Protein AF-A0A2A6NPX4-F1 (afdb_monomer_lite)

pLDDT: mean 81.14, std 16.54, range [40.72, 98.0]

Structure (mmCIF, N/CA/C/O backbone):
data_AF-A0A2A6NPX4-F1
#
_entry.id   AF-A0A2A6NPX4-F1
#
loop_
_atom_site.group_PDB
_atom_site.id
_atom_site.type_symbol
_atom_site.label_atom_id
_atom_site.label_alt_id
_atom_site.label_comp_id
_atom_site.label_asym_id
_atom_site.label_entity_id
_atom_site.label_seq_id
_atom_site.pdbx_PDB_ins_code
_atom_site.Cartn_x
_atom_site.Cartn_y
_atom_site.Cartn_z
_atom_site.occupancy
_atom_site.B_iso_or_equiv
_atom_site.auth_seq_id
_atom_site.auth_comp_id
_atom_site.auth_asym_id
_atom_site.auth_atom_id
_atom_site.pdbx_PDB_model_num
ATOM 1 N N . MET A 1 1 ? 8.723 18.149 -85.167 1.00 46.94 1 MET A N 1
ATOM 2 C CA . MET A 1 1 ? 10.046 17.860 -84.575 1.00 46.94 1 MET A CA 1
ATOM 3 C C . MET A 1 1 ? 10.454 19.136 -83.865 1.00 46.94 1 MET A C 1
ATOM 5 O O . MET A 1 1 ? 10.516 20.149 -84.533 1.00 46.94 1 MET A O 1
ATOM 9 N N . ASP A 1 2 ? 10.592 19.238 -82.555 1.00 42.19 2 ASP A N 1
ATOM 10 C CA . ASP A 1 2 ? 10.882 18.245 -81.531 1.00 42.19 2 ASP A CA 1
ATOM 11 C C . ASP A 1 2 ? 10.436 18.861 -80.185 1.00 42.19 2 ASP A C 1
ATOM 13 O O . ASP A 1 2 ? 10.858 19.959 -79.828 1.00 42.19 2 ASP A O 1
ATOM 17 N N . LEU A 1 3 ? 9.490 18.216 -79.502 1.00 47.19 3 LEU A N 1
ATOM 18 C CA . LEU A 1 3 ? 8.953 18.616 -78.194 1.00 47.19 3 LEU A CA 1
ATOM 19 C C . LEU A 1 3 ? 9.020 17.392 -77.279 1.00 47.19 3 LEU A C 1
ATOM 21 O O . LEU A 1 3 ? 8.003 16.911 -76.790 1.00 47.19 3 LEU A O 1
ATOM 25 N N . SER A 1 4 ? 10.205 16.813 -77.109 1.00 57.69 4 SER A N 1
ATOM 26 C CA . SER A 1 4 ? 10.356 15.651 -76.236 1.00 57.69 4 SER A CA 1
ATOM 27 C C . SER A 1 4 ? 11.772 15.539 -75.690 1.00 57.69 4 SER A C 1
ATOM 29 O O . SER A 1 4 ? 12.504 14.645 -76.091 1.00 57.69 4 SER A O 1
ATOM 31 N N . THR A 1 5 ? 12.176 16.439 -74.786 1.00 54.12 5 THR A N 1
ATOM 32 C CA . THR A 1 5 ? 13.297 16.203 -73.837 1.00 54.12 5 THR A CA 1
ATOM 33 C C . THR A 1 5 ? 13.458 17.341 -72.818 1.00 54.12 5 THR A C 1
ATOM 35 O O . THR A 1 5 ? 14.553 17.801 -72.519 1.00 54.12 5 THR A O 1
ATOM 38 N N . ARG A 1 6 ? 12.364 17.799 -72.199 1.00 48.56 6 ARG A N 1
ATOM 39 C CA . ARG A 1 6 ? 12.464 18.407 -70.858 1.00 48.56 6 ARG A CA 1
ATOM 40 C C . ARG A 1 6 ? 12.150 17.326 -69.834 1.00 48.56 6 ARG A C 1
ATOM 42 O O . ARG A 1 6 ? 11.099 17.326 -69.203 1.00 48.56 6 ARG A O 1
ATOM 49 N N . GLY A 1 7 ? 13.051 16.345 -69.792 1.00 47.91 7 GLY A N 1
ATOM 50 C CA . GLY A 1 7 ? 13.094 15.327 -68.758 1.00 47.91 7 GLY A CA 1
ATOM 51 C C . GLY A 1 7 ? 13.301 16.002 -67.409 1.00 47.91 7 GLY A C 1
ATOM 52 O O . GLY A 1 7 ? 14.136 16.890 -67.253 1.00 47.91 7 GLY A O 1
ATOM 53 N N . ILE A 1 8 ? 12.458 15.613 -66.469 1.00 54.66 8 ILE A N 1
ATOM 54 C CA . ILE A 1 8 ? 12.425 16.056 -65.086 1.00 54.66 8 ILE A CA 1
ATOM 55 C C . ILE A 1 8 ? 13.623 15.406 -64.377 1.00 54.66 8 ILE A C 1
ATOM 57 O O . ILE A 1 8 ? 13.459 14.418 -63.675 1.00 54.66 8 ILE A O 1
ATOM 61 N N . ASP A 1 9 ? 14.833 15.927 -64.577 1.00 52.38 9 ASP A N 1
ATOM 62 C CA . ASP A 1 9 ? 15.995 15.594 -63.741 1.00 52.38 9 ASP A CA 1
ATOM 63 C C . ASP A 1 9 ? 16.095 16.617 -62.609 1.00 52.38 9 ASP A C 1
ATOM 65 O O . ASP A 1 9 ? 16.982 17.468 -62.543 1.00 52.38 9 ASP A O 1
ATOM 69 N N . LEU A 1 10 ? 15.133 16.544 -61.688 1.00 52.84 10 LEU A N 1
ATOM 70 C CA . LEU A 1 10 ? 15.288 17.145 -60.371 1.00 52.84 10 LEU A CA 1
ATOM 71 C C . LEU A 1 10 ? 16.195 16.204 -59.559 1.00 52.84 10 LEU A C 1
ATOM 73 O O . LEU A 1 10 ? 15.719 15.401 -58.759 1.00 52.84 10 LEU A O 1
ATOM 77 N N . MET A 1 11 ? 17.509 16.257 -59.801 1.00 53.34 11 MET A N 1
ATOM 78 C CA . MET A 1 11 ? 18.494 15.631 -58.916 1.00 53.34 11 MET A CA 1
ATOM 79 C C . MET A 1 11 ? 18.383 16.309 -57.546 1.00 53.34 11 MET A C 1
ATOM 81 O O . MET A 1 11 ? 18.960 17.369 -57.311 1.00 53.34 11 MET A O 1
ATOM 85 N N . ILE A 1 12 ? 17.606 15.718 -56.637 1.00 65.00 12 ILE A N 1
ATOM 86 C CA . ILE A 1 12 ? 17.575 16.128 -55.235 1.00 65.00 12 ILE A CA 1
ATOM 87 C C . ILE A 1 12 ? 18.925 15.727 -54.631 1.00 65.00 12 ILE A C 1
ATOM 89 O O . ILE A 1 12 ? 19.106 14.615 -54.140 1.00 65.00 12 ILE A O 1
ATOM 93 N N . HIS A 1 13 ? 19.895 16.634 -54.698 1.00 67.12 13 HIS A N 1
ATOM 94 C CA . HIS A 1 13 ? 21.163 16.514 -53.993 1.00 67.12 13 HIS A CA 1
ATOM 95 C C . HIS A 1 13 ? 20.905 16.874 -52.524 1.00 67.12 13 HIS A C 1
ATOM 97 O O . HIS A 1 13 ? 21.009 18.035 -52.130 1.00 67.12 13 HIS A O 1
ATOM 103 N N . ILE A 1 14 ? 20.451 15.900 -51.726 1.00 72.75 14 ILE A N 1
ATOM 104 C CA . ILE A 1 14 ? 20.307 16.101 -50.281 1.00 72.75 14 ILE A CA 1
ATOM 105 C C . ILE A 1 14 ? 21.722 16.236 -49.708 1.00 72.75 14 ILE A C 1
ATOM 107 O O . ILE A 1 14 ? 22.510 15.308 -49.874 1.00 72.75 14 ILE A O 1
ATOM 111 N N . PRO A 1 15 ? 22.064 17.353 -49.042 1.00 83.31 15 PRO A N 1
ATOM 112 C CA . PRO A 1 15 ? 23.363 17.489 -48.399 1.00 83.31 15 PRO A CA 1
ATOM 113 C C . PRO A 1 15 ? 23.553 16.366 -47.377 1.00 83.31 15 PRO A C 1
ATOM 115 O O . PRO A 1 15 ? 22.646 16.114 -46.582 1.00 83.31 15 PRO A O 1
ATOM 118 N N . ASP A 1 16 ? 24.732 15.749 -47.317 1.00 79.25 16 ASP A N 1
ATOM 119 C CA . ASP A 1 16 ? 25.040 14.708 -46.318 1.00 79.25 16 ASP A CA 1
ATOM 120 C C . ASP A 1 16 ? 24.761 15.191 -44.880 1.00 79.25 16 ASP A C 1
ATOM 122 O O . ASP A 1 16 ? 24.281 14.443 -44.024 1.00 79.25 16 ASP A O 1
ATOM 126 N N . ALA A 1 17 ? 24.957 16.491 -44.637 1.00 81.50 17 ALA A N 1
ATOM 127 C CA . ALA A 1 17 ? 24.607 17.159 -43.387 1.00 81.50 17 ALA A CA 1
ATOM 128 C C . ALA A 1 17 ? 23.099 17.108 -43.060 1.00 81.50 17 ALA A C 1
ATOM 130 O O . ALA A 1 17 ? 22.728 16.979 -41.894 1.00 81.50 17 ALA A O 1
ATOM 131 N N . ALA A 1 18 ? 22.219 17.177 -44.064 1.00 84.25 18 ALA A N 1
ATOM 132 C CA . ALA A 1 18 ? 20.772 17.091 -43.877 1.00 84.25 18 ALA A CA 1
ATOM 133 C C . ALA A 1 18 ? 20.329 15.661 -43.531 1.00 84.25 18 ALA A C 1
ATOM 135 O O . ALA A 1 18 ? 19.479 15.483 -42.660 1.00 84.25 18 ALA A O 1
ATOM 136 N N . ILE A 1 19 ? 20.953 14.640 -44.132 1.00 84.25 19 ILE A N 1
ATOM 137 C CA . ILE A 1 19 ? 20.720 13.232 -43.766 1.00 84.25 19 ILE A CA 1
ATOM 138 C C . ILE A 1 19 ? 21.134 12.998 -42.305 1.00 84.25 19 ILE A C 1
ATOM 140 O O . ILE A 1 19 ? 20.374 12.413 -41.529 1.00 84.25 19 ILE A O 1
ATOM 144 N N . GLY A 1 20 ? 22.297 13.525 -41.903 1.00 84.94 20 GLY A N 1
ATOM 145 C CA . GLY A 1 20 ? 22.769 13.470 -40.518 1.00 84.94 20 GLY A CA 1
ATOM 146 C C . GLY A 1 20 ? 21.837 14.179 -39.528 1.00 84.94 20 GLY A C 1
ATOM 147 O O . GLY A 1 20 ? 21.524 13.626 -38.474 1.00 84.94 20 GLY A O 1
ATOM 148 N N . ALA A 1 21 ? 21.335 15.367 -39.875 1.00 90.31 21 ALA A N 1
ATOM 149 C CA . ALA A 1 21 ? 20.410 16.125 -39.032 1.00 90.31 21 ALA A CA 1
ATOM 150 C C . ALA A 1 21 ? 19.062 15.408 -38.838 1.00 90.31 21 ALA A C 1
ATOM 152 O O . ALA A 1 21 ? 18.554 15.346 -37.718 1.00 90.31 21 ALA A O 1
ATOM 153 N N . VAL A 1 22 ? 18.502 14.820 -39.901 1.00 88.19 22 VAL A N 1
ATOM 154 C CA . VAL A 1 22 ? 17.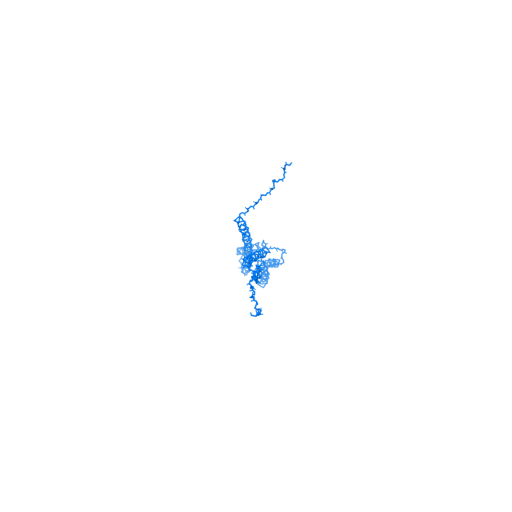255 14.039 -39.823 1.00 88.19 22 VAL A CA 1
ATOM 155 C C . VAL A 1 22 ? 17.448 12.790 -38.962 1.00 88.19 22 VAL A C 1
ATOM 157 O O . VAL A 1 22 ? 16.615 12.504 -38.101 1.00 88.19 22 VAL A O 1
ATOM 160 N N . ALA A 1 23 ? 18.565 12.076 -39.133 1.00 82.62 23 ALA A N 1
ATOM 161 C CA . ALA A 1 23 ? 18.892 10.918 -38.304 1.00 82.62 23 ALA A CA 1
ATOM 162 C C . ALA A 1 23 ? 19.038 11.302 -36.820 1.00 82.62 23 ALA A C 1
ATOM 164 O O . ALA A 1 23 ? 18.462 10.644 -35.951 1.00 82.62 23 ALA A O 1
ATOM 165 N N . ALA A 1 24 ? 19.738 12.401 -36.523 1.00 87.12 24 ALA A N 1
ATOM 166 C CA . ALA A 1 24 ? 19.890 12.907 -35.162 1.00 87.12 24 ALA A CA 1
ATOM 167 C C . ALA A 1 24 ? 18.542 13.304 -34.535 1.00 87.12 24 ALA A C 1
ATOM 169 O O . ALA A 1 24 ? 18.270 12.942 -33.390 1.00 87.12 24 ALA A O 1
ATOM 170 N N . ALA A 1 25 ? 17.671 13.988 -35.285 1.00 90.88 25 ALA A N 1
ATOM 171 C CA . ALA A 1 25 ? 16.339 14.371 -34.821 1.00 90.88 25 ALA A CA 1
ATOM 172 C C . ALA A 1 25 ? 15.448 13.152 -34.521 1.00 90.88 25 ALA A C 1
ATOM 174 O O . ALA A 1 25 ? 14.746 13.138 -33.509 1.00 90.88 25 ALA A O 1
ATOM 175 N N . LEU A 1 26 ? 15.512 12.102 -35.348 1.00 86.88 26 LEU A N 1
ATOM 176 C CA . LEU A 1 26 ? 14.791 10.846 -35.110 1.00 86.88 26 LEU A CA 1
ATOM 177 C C . LEU A 1 26 ? 15.272 10.144 -33.836 1.00 86.88 26 LEU A C 1
ATOM 179 O O . LEU A 1 26 ? 14.450 9.725 -33.019 1.00 86.88 26 LEU A O 1
ATOM 183 N N . ILE A 1 27 ? 16.590 10.057 -33.631 1.00 85.81 27 ILE A N 1
ATOM 184 C CA . ILE A 1 27 ? 17.170 9.479 -32.411 1.00 85.81 27 ILE A CA 1
ATOM 185 C C . ILE A 1 27 ? 16.733 10.288 -31.188 1.00 85.81 27 ILE A C 1
ATOM 187 O O . ILE A 1 27 ? 16.251 9.712 -30.213 1.00 85.81 27 ILE A O 1
ATOM 191 N N . ALA A 1 28 ? 16.842 11.618 -31.250 1.00 87.19 28 ALA A N 1
ATOM 192 C CA . ALA A 1 28 ? 16.410 12.502 -30.173 1.00 87.19 28 ALA A CA 1
ATOM 193 C C . ALA A 1 28 ? 14.916 12.317 -29.848 1.00 87.19 28 ALA A C 1
ATOM 195 O O . ALA A 1 28 ? 14.550 12.232 -28.675 1.00 87.19 28 ALA A O 1
ATOM 196 N N . GLY A 1 29 ? 14.064 12.174 -30.869 1.00 88.94 29 GLY A N 1
ATOM 197 C CA . GLY A 1 29 ? 12.638 11.886 -30.707 1.00 88.94 29 GLY A CA 1
ATOM 198 C C . GLY A 1 29 ? 12.369 10.553 -30.003 1.00 88.94 29 GLY A C 1
ATOM 199 O O . GLY A 1 29 ? 11.572 10.505 -29.065 1.00 88.94 29 GLY A O 1
ATOM 200 N N . ILE A 1 30 ? 13.072 9.480 -30.387 1.00 84.50 30 ILE A N 1
ATOM 201 C CA . ILE A 1 30 ? 12.949 8.159 -29.743 1.00 84.50 30 ILE A CA 1
ATOM 202 C C . ILE A 1 30 ? 13.400 8.223 -28.281 1.00 84.50 30 ILE A C 1
ATOM 204 O O . ILE A 1 30 ? 12.701 7.725 -27.397 1.00 84.50 30 ILE A O 1
ATOM 208 N N . VAL A 1 31 ? 14.544 8.855 -28.010 1.00 84.94 31 VAL A N 1
ATOM 209 C CA . VAL A 1 31 ? 15.069 9.011 -26.645 1.00 84.94 31 VAL A CA 1
ATOM 210 C C . VAL A 1 31 ? 14.099 9.819 -25.780 1.00 84.94 31 VAL A C 1
ATOM 212 O O . VAL A 1 31 ? 13.814 9.422 -24.650 1.00 84.94 31 VAL A O 1
ATOM 215 N N . SER A 1 32 ? 13.533 10.903 -26.317 1.00 90.38 32 SER A N 1
ATOM 216 C CA . SER A 1 32 ? 12.520 11.711 -25.630 1.00 90.38 32 SER A CA 1
ATOM 217 C C . SER A 1 32 ? 11.269 10.893 -25.292 1.00 90.38 32 SER A C 1
ATOM 219 O O . SER A 1 32 ? 10.824 10.887 -24.142 1.00 90.38 32 SER A O 1
ATOM 221 N N . LEU A 1 33 ? 10.748 10.123 -26.253 1.00 85.88 33 LEU A N 1
ATOM 222 C CA . LEU A 1 33 ? 9.586 9.257 -26.045 1.00 85.88 33 LEU A CA 1
ATOM 223 C C . LEU A 1 33 ? 9.846 8.191 -24.970 1.00 85.88 33 LEU A C 1
ATOM 225 O O . LEU A 1 33 ? 8.999 7.971 -24.103 1.00 85.88 33 LEU A O 1
ATOM 229 N N . LEU A 1 34 ? 11.021 7.554 -24.984 1.00 84.75 34 LEU A N 1
ATOM 230 C CA . LEU A 1 34 ? 11.416 6.596 -23.947 1.00 84.75 34 LEU A CA 1
ATOM 231 C C . LEU A 1 34 ? 11.485 7.261 -22.568 1.00 84.75 34 LEU A C 1
ATOM 233 O O . LEU A 1 34 ? 10.995 6.688 -21.595 1.00 84.75 34 LEU A O 1
ATOM 237 N N . GLY A 1 35 ? 12.027 8.479 -22.488 1.00 86.44 35 GLY A N 1
ATOM 238 C CA . GLY A 1 35 ? 12.059 9.267 -21.257 1.00 86.44 35 GLY A CA 1
ATOM 239 C C . GLY A 1 35 ? 10.661 9.538 -20.696 1.00 86.44 35 GLY A C 1
ATOM 240 O O . GLY A 1 35 ? 10.426 9.334 -19.504 1.00 86.44 35 GLY A O 1
ATOM 241 N N . LEU A 1 36 ? 9.708 9.914 -21.554 1.00 88.44 36 LEU A N 1
ATOM 242 C CA . LEU A 1 36 ? 8.312 10.133 -21.159 1.00 88.44 36 LEU A CA 1
ATOM 243 C C . LEU A 1 36 ? 7.642 8.849 -20.659 1.00 88.44 36 LEU A C 1
ATOM 245 O O . LEU A 1 36 ? 6.961 8.872 -19.632 1.00 88.44 36 LEU A O 1
ATOM 249 N N . ILE A 1 37 ? 7.859 7.722 -21.344 1.00 86.94 37 ILE A N 1
ATOM 250 C CA . ILE A 1 37 ? 7.315 6.426 -20.922 1.00 86.94 37 ILE A CA 1
ATOM 251 C C . ILE A 1 37 ? 7.873 6.045 -19.550 1.00 86.94 37 ILE A C 1
ATOM 253 O O . ILE A 1 37 ? 7.104 5.738 -18.644 1.00 86.94 37 ILE A O 1
ATOM 257 N N . ILE A 1 38 ? 9.194 6.109 -19.368 1.00 83.94 38 ILE A N 1
ATOM 258 C CA . ILE A 1 38 ? 9.835 5.783 -18.088 1.00 83.94 38 ILE A CA 1
ATOM 259 C C . ILE A 1 38 ? 9.307 6.695 -16.976 1.00 83.94 38 ILE A C 1
ATOM 261 O O . ILE A 1 38 ? 8.958 6.206 -15.904 1.00 83.94 38 ILE A O 1
ATOM 265 N N . SER A 1 39 ? 9.192 8.000 -17.238 1.00 87.50 39 SER A N 1
ATOM 266 C CA . SER A 1 39 ? 8.679 8.971 -16.269 1.00 87.50 39 SER A CA 1
ATOM 267 C C . SER A 1 39 ? 7.244 8.652 -15.834 1.00 87.50 39 SER A C 1
ATOM 269 O O . SER A 1 39 ? 6.962 8.594 -14.634 1.00 87.50 39 SER A O 1
ATOM 271 N N . LYS A 1 40 ? 6.349 8.352 -16.786 1.00 88.69 40 LYS A N 1
ATOM 272 C CA . LYS A 1 40 ? 4.975 7.917 -16.488 1.00 88.69 40 LYS A CA 1
ATOM 273 C C . LYS A 1 40 ? 4.968 6.661 -15.615 1.00 88.69 40 LYS A C 1
ATOM 275 O O . LYS A 1 40 ? 4.220 6.599 -14.638 1.00 88.69 40 LYS A O 1
ATOM 280 N N . GLU A 1 41 ? 5.749 5.648 -15.978 1.00 86.19 41 GLU A N 1
ATOM 281 C CA . GLU A 1 41 ? 5.776 4.355 -15.283 1.00 86.19 41 GLU A CA 1
ATOM 282 C C . GLU A 1 41 ? 6.319 4.487 -13.859 1.00 86.19 41 GLU A C 1
ATOM 284 O O . GLU A 1 41 ? 5.710 3.969 -12.921 1.00 86.19 41 GLU A O 1
ATOM 289 N N . GLN A 1 42 ? 7.400 5.253 -13.681 1.00 86.94 42 GLN A N 1
ATOM 290 C CA . GLN A 1 42 ? 7.937 5.578 -12.362 1.00 86.94 42 GLN A CA 1
ATOM 291 C C . GLN A 1 42 ? 6.865 6.251 -11.507 1.00 86.94 42 GLN A C 1
ATOM 293 O O . GLN A 1 42 ? 6.566 5.786 -10.409 1.00 86.94 42 GLN A O 1
ATOM 298 N N . LYS A 1 43 ? 6.203 7.280 -12.048 1.00 90.69 43 LYS A N 1
ATOM 299 C CA . LYS A 1 43 ? 5.176 8.011 -11.308 1.00 90.69 43 LYS A CA 1
ATOM 300 C C . LYS A 1 43 ? 3.972 7.139 -10.957 1.00 90.69 43 LYS A C 1
ATOM 302 O O . LYS A 1 43 ? 3.420 7.247 -9.866 1.00 90.69 43 LYS A O 1
ATOM 307 N N . THR A 1 44 ? 3.582 6.246 -11.862 1.00 90.31 44 THR A N 1
ATOM 308 C CA . THR A 1 44 ? 2.497 5.290 -11.624 1.00 90.31 44 THR A CA 1
ATOM 309 C C . THR A 1 44 ? 2.864 4.306 -10.513 1.00 90.31 44 THR A C 1
ATOM 311 O O . THR A 1 44 ? 2.032 4.013 -9.655 1.00 90.31 44 THR A O 1
ATOM 314 N N . SER A 1 45 ? 4.109 3.820 -10.488 1.00 89.56 45 SER A N 1
ATOM 315 C CA . SER A 1 45 ? 4.620 2.982 -9.398 1.00 89.56 45 SER A CA 1
ATOM 316 C C . SER A 1 45 ? 4.598 3.726 -8.062 1.00 89.56 45 SER A C 1
ATOM 318 O O . SER A 1 45 ? 4.088 3.185 -7.081 1.00 89.56 45 SER A O 1
ATOM 320 N N . ASP A 1 46 ? 5.055 4.981 -8.037 1.00 91.44 46 ASP A N 1
ATOM 321 C CA . ASP A 1 46 ? 5.050 5.824 -6.835 1.00 91.44 46 ASP A CA 1
ATOM 322 C C . ASP A 1 46 ? 3.623 6.044 -6.310 1.00 91.44 46 ASP A C 1
ATOM 324 O O . ASP A 1 46 ? 3.374 5.918 -5.113 1.00 91.44 46 ASP A O 1
ATOM 328 N N . PHE A 1 47 ? 2.650 6.303 -7.194 1.00 94.19 47 PHE A N 1
ATOM 329 C CA . PHE A 1 47 ? 1.245 6.442 -6.800 1.00 94.19 47 PHE A CA 1
ATOM 330 C C . PHE A 1 47 ? 0.661 5.152 -6.221 1.00 94.19 47 PHE A C 1
ATOM 332 O O . PHE A 1 47 ? -0.087 5.201 -5.244 1.00 94.19 47 PHE A O 1
ATOM 339 N N . ARG A 1 48 ? 1.014 3.987 -6.778 1.00 92.88 48 ARG A N 1
ATOM 340 C CA . ARG A 1 48 ? 0.572 2.698 -6.226 1.00 92.88 48 ARG A CA 1
ATOM 341 C C . ARG A 1 48 ? 1.210 2.423 -4.864 1.00 92.88 48 ARG A C 1
ATOM 343 O O . ARG A 1 48 ? 0.524 1.933 -3.975 1.00 92.88 48 ARG A O 1
ATOM 350 N N . GLN A 1 49 ? 2.489 2.750 -4.684 1.00 93.62 49 GLN A N 1
ATOM 351 C CA . GLN A 1 49 ? 3.164 2.633 -3.388 1.00 93.62 49 GLN A CA 1
ATOM 352 C C . GLN A 1 49 ? 2.521 3.555 -2.349 1.00 93.62 49 GLN A C 1
ATOM 354 O O . GLN A 1 49 ? 2.134 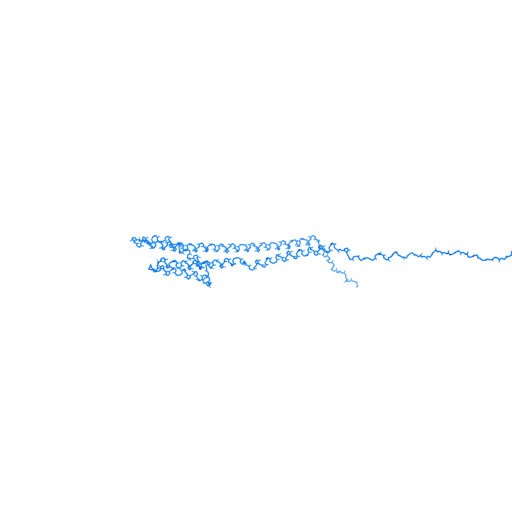3.076 -1.289 1.00 93.62 49 GLN A O 1
ATOM 359 N N . ALA A 1 50 ? 2.271 4.819 -2.699 1.00 96.25 50 ALA A N 1
ATOM 360 C CA . ALA A 1 50 ? 1.567 5.763 -1.834 1.00 96.25 50 ALA A CA 1
ATOM 361 C C . ALA A 1 50 ? 0.160 5.271 -1.450 1.00 96.25 50 ALA A C 1
ATOM 363 O O . ALA A 1 50 ? -0.258 5.419 -0.303 1.00 96.25 50 ALA A O 1
ATOM 364 N N . TRP A 1 51 ? -0.566 4.639 -2.380 1.00 96.56 51 TRP A N 1
ATOM 365 C CA . TRP A 1 51 ? -1.850 4.007 -2.073 1.00 96.56 51 TRP A CA 1
ATOM 366 C C . TRP A 1 51 ? -1.700 2.834 -1.087 1.00 96.56 51 TRP A C 1
ATOM 368 O O . TRP A 1 51 ? -2.473 2.759 -0.132 1.00 96.56 51 TRP A O 1
ATOM 378 N N . ILE A 1 52 ? -0.699 1.957 -1.269 1.00 96.31 52 ILE A N 1
ATOM 379 C CA . ILE A 1 52 ? -0.416 0.826 -0.361 1.00 96.31 52 ILE A CA 1
ATOM 380 C C . ILE A 1 52 ? -0.037 1.335 1.033 1.00 96.31 52 ILE A C 1
ATOM 382 O O . ILE A 1 52 ? -0.499 0.788 2.033 1.00 96.31 52 ILE A O 1
ATOM 386 N N . ASP A 1 53 ? 0.811 2.357 1.107 1.00 97.38 53 ASP A N 1
ATOM 387 C CA . ASP A 1 53 ? 1.293 2.913 2.369 1.00 97.38 53 ASP A CA 1
ATOM 388 C C . ASP A 1 53 ? 0.166 3.604 3.137 1.00 97.38 53 ASP A C 1
ATOM 390 O O . ASP A 1 53 ? 0.017 3.379 4.339 1.00 97.38 53 ASP A O 1
ATOM 394 N N . ALA A 1 54 ? -0.689 4.356 2.438 1.00 97.75 54 ALA A N 1
ATOM 395 C CA . ALA A 1 54 ? -1.885 4.942 3.029 1.00 97.75 54 ALA A CA 1
ATOM 396 C C . ALA A 1 54 ? -2.850 3.862 3.541 1.00 97.75 54 ALA A C 1
ATOM 398 O O . ALA A 1 54 ? -3.295 3.940 4.682 1.00 97.75 54 ALA A O 1
ATOM 399 N N . LEU A 1 55 ? -3.095 2.803 2.756 1.00 97.75 55 LEU A N 1
ATOM 400 C CA . LEU A 1 55 ? -3.908 1.675 3.209 1.00 97.75 55 LEU A CA 1
ATOM 401 C C . LEU A 1 55 ? -3.291 1.003 4.445 1.00 97.75 55 LEU A C 1
ATOM 403 O O . LEU A 1 55 ? -4.003 0.720 5.400 1.00 97.75 55 LEU A O 1
ATOM 407 N N . ARG A 1 56 ? -1.971 0.775 4.480 1.00 97.44 56 ARG A N 1
ATOM 408 C CA . ARG A 1 56 ? -1.293 0.200 5.657 1.00 97.44 56 ARG A CA 1
ATOM 409 C C . ARG A 1 56 ? -1.472 1.077 6.900 1.00 97.44 56 ARG A C 1
ATOM 411 O O . ARG A 1 56 ? -1.684 0.545 7.990 1.00 97.44 56 ARG A O 1
ATOM 418 N N . SER A 1 57 ? -1.393 2.396 6.732 1.00 98.00 57 SER A N 1
ATOM 419 C CA . SER A 1 57 ? -1.652 3.370 7.795 1.00 98.00 57 SER A CA 1
ATOM 420 C C . SER A 1 57 ? -3.092 3.274 8.303 1.00 98.00 57 SER A C 1
ATOM 422 O O . SER A 1 57 ? -3.297 3.137 9.507 1.00 98.00 57 SER A O 1
ATOM 424 N N . ASP A 1 58 ? -4.079 3.269 7.401 1.00 97.94 58 ASP A N 1
ATOM 425 C CA . ASP A 1 58 ? -5.499 3.157 7.754 1.00 97.94 58 ASP A CA 1
ATOM 426 C C . ASP A 1 58 ? -5.801 1.825 8.477 1.00 97.94 58 ASP A C 1
ATOM 428 O O . ASP A 1 58 ? -6.482 1.816 9.500 1.00 97.94 58 ASP A O 1
ATOM 432 N N . LEU A 1 59 ? -5.227 0.706 8.015 1.00 97.75 59 LEU A N 1
ATOM 433 C CA . LEU A 1 59 ? -5.371 -0.616 8.648 1.00 97.75 59 LEU A CA 1
ATOM 434 C C . LEU A 1 59 ? -4.795 -0.657 10.069 1.00 97.75 59 LEU A C 1
ATOM 436 O O . LEU A 1 59 ? -5.372 -1.276 10.963 1.00 97.75 59 LEU A O 1
ATOM 440 N N . THR A 1 60 ? -3.651 -0.001 10.277 1.00 97.56 60 THR A N 1
ATOM 441 C CA . THR A 1 60 ? -3.007 0.076 11.594 1.00 97.56 60 THR A CA 1
ATOM 442 C C . THR A 1 60 ? -3.843 0.942 12.529 1.00 97.56 60 THR A C 1
ATOM 444 O O . THR A 1 60 ? -4.119 0.529 13.650 1.00 97.56 60 THR A O 1
ATOM 447 N N . ALA A 1 61 ? -4.307 2.100 12.049 1.00 97.19 61 ALA A N 1
ATOM 448 C CA . ALA A 1 61 ? -5.184 2.986 12.804 1.00 97.19 61 ALA A CA 1
ATOM 449 C C . ALA A 1 61 ? -6.477 2.274 13.224 1.00 97.19 61 ALA A C 1
ATOM 451 O O . ALA A 1 61 ? -6.830 2.331 14.397 1.00 97.19 61 ALA A O 1
ATOM 452 N N . PHE A 1 62 ? -7.127 1.546 12.312 1.00 96.38 62 PHE A N 1
ATOM 453 C CA . PHE A 1 62 ? -8.313 0.746 12.623 1.00 96.38 62 PHE A CA 1
ATOM 454 C C . PHE A 1 62 ? -8.044 -0.224 13.781 1.00 96.38 62 PHE A C 1
ATOM 456 O O . PHE A 1 62 ? -8.731 -0.179 14.800 1.00 96.38 62 PHE A O 1
ATOM 463 N N . LEU A 1 63 ? -6.996 -1.046 13.665 1.00 95.19 63 LEU A N 1
ATOM 464 C CA . LEU A 1 63 ? -6.663 -2.052 14.674 1.00 95.19 63 LEU A CA 1
ATOM 465 C C . LEU A 1 63 ? -6.294 -1.424 16.028 1.00 95.19 63 LEU A C 1
ATOM 467 O O . LEU A 1 63 ? -6.741 -1.890 17.071 1.00 95.19 63 LEU A O 1
ATOM 471 N N . THR A 1 64 ? -5.518 -0.337 16.026 1.00 95.25 64 THR A N 1
ATOM 472 C CA . THR A 1 64 ? -5.165 0.387 17.253 1.00 95.25 64 THR A CA 1
ATOM 473 C C . THR A 1 64 ? -6.400 0.945 17.956 1.00 95.25 64 THR A C 1
ATOM 475 O O . THR A 1 64 ? -6.496 0.823 19.175 1.00 95.25 64 THR A O 1
ATOM 478 N N . GLN A 1 65 ? -7.351 1.524 17.216 1.00 94.19 65 GLN A N 1
ATOM 479 C CA . GLN A 1 65 ? -8.563 2.081 17.822 1.00 94.19 65 GLN A CA 1
ATOM 480 C C . GLN A 1 65 ? -9.502 0.998 18.345 1.00 94.19 65 GLN A C 1
ATOM 482 O O . GLN A 1 65 ? -10.053 1.152 19.431 1.00 94.19 65 GLN A O 1
ATOM 487 N N . VAL A 1 66 ? -9.637 -0.123 17.633 1.00 91.69 66 VAL A N 1
ATOM 488 C CA . VAL A 1 66 ? -10.381 -1.290 18.129 1.00 91.69 66 VAL A CA 1
ATOM 489 C C . VAL A 1 66 ? -9.808 -1.772 19.464 1.00 91.69 66 VAL A C 1
ATOM 491 O O . VAL A 1 66 ? -10.556 -1.971 20.422 1.00 91.69 66 VAL A O 1
ATOM 494 N N . ASN A 1 67 ? -8.484 -1.891 19.559 1.00 91.06 67 ASN A N 1
ATOM 495 C CA . ASN A 1 67 ? -7.828 -2.357 20.780 1.00 91.06 67 ASN A CA 1
ATOM 496 C C . ASN A 1 67 ? -7.974 -1.347 21.922 1.00 91.06 67 ASN A C 1
ATOM 498 O O . ASN A 1 67 ? -8.261 -1.737 23.052 1.00 91.06 67 ASN A O 1
ATOM 502 N N . ALA A 1 68 ? -7.856 -0.052 21.620 1.00 91.88 68 ALA A N 1
ATOM 503 C CA . ALA A 1 68 ? -8.078 1.010 22.593 1.00 91.88 68 ALA A CA 1
ATOM 504 C C . ALA A 1 68 ? -9.521 1.012 23.123 1.00 91.88 68 ALA A C 1
ATOM 506 O O . ALA A 1 68 ? -9.728 1.162 24.325 1.00 91.88 68 ALA A O 1
ATOM 507 N N . ILE A 1 69 ? -10.517 0.802 22.253 1.00 89.69 69 ILE A N 1
ATOM 508 C CA . ILE A 1 69 ? -11.927 0.694 22.654 1.00 89.69 69 ILE A CA 1
ATOM 509 C C . ILE A 1 69 ? -12.125 -0.528 23.546 1.00 89.69 69 ILE A C 1
ATOM 511 O O . ILE A 1 69 ? -12.727 -0.403 24.608 1.00 89.69 69 ILE A O 1
ATOM 515 N N . HIS A 1 70 ? -11.584 -1.686 23.171 1.00 87.62 70 HIS A N 1
ATOM 516 C CA . HIS A 1 70 ? -11.655 -2.884 24.004 1.00 87.62 70 HIS A CA 1
ATOM 517 C C . HIS A 1 70 ? -11.059 -2.659 25.398 1.00 87.62 70 HIS A C 1
ATOM 519 O O . HIS A 1 70 ? -11.694 -2.990 26.400 1.00 87.62 70 HIS A O 1
ATOM 525 N N . ASP A 1 71 ? -9.870 -2.069 25.490 1.00 88.69 71 ASP A N 1
ATOM 526 C CA . ASP A 1 71 ? -9.240 -1.823 26.785 1.00 88.69 71 ASP A CA 1
ATOM 527 C C . ASP A 1 71 ? -10.005 -0.778 27.608 1.00 88.69 71 ASP A C 1
ATOM 529 O O . ASP A 1 71 ? -10.186 -0.965 28.811 1.00 88.69 71 ASP A O 1
ATOM 533 N N . ALA A 1 72 ? -10.554 0.255 26.966 1.00 88.06 72 ALA A N 1
ATOM 534 C CA . ALA A 1 72 ? -11.422 1.229 27.620 1.00 88.06 72 ALA A CA 1
ATOM 535 C C . ALA A 1 72 ? -12.729 0.589 28.129 1.00 88.06 72 ALA A C 1
ATOM 537 O O . ALA A 1 72 ? -13.154 0.866 29.246 1.00 88.06 72 ALA A O 1
ATOM 538 N N . THR A 1 73 ? -13.331 -0.349 27.388 1.00 84.44 73 THR A N 1
ATOM 539 C CA . THR A 1 73 ? -14.567 -1.034 27.821 1.00 84.44 73 THR A CA 1
ATOM 540 C C . THR A 1 73 ? -14.400 -1.920 29.059 1.00 84.44 73 THR A C 1
ATOM 542 O O . THR A 1 73 ? -15.396 -2.241 29.703 1.00 84.44 73 THR A O 1
ATOM 545 N N . LYS A 1 74 ? -13.166 -2.281 29.438 1.00 84.81 74 LYS A N 1
ATOM 546 C CA . LYS A 1 74 ? -12.882 -3.013 30.687 1.00 84.81 74 LYS A CA 1
ATOM 547 C C . LYS A 1 74 ? -12.933 -2.124 31.928 1.00 84.81 74 LYS A C 1
ATOM 549 O O . LYS A 1 74 ? -13.008 -2.638 33.045 1.00 84.81 74 LYS A O 1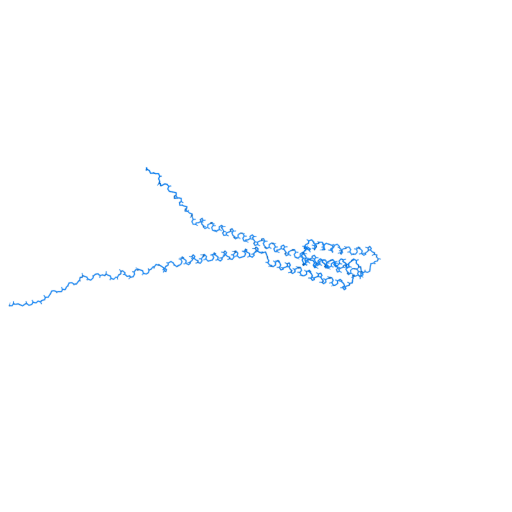
ATOM 554 N N . VAL A 1 75 ? -12.850 -0.807 31.753 1.00 86.56 75 VAL A N 1
ATOM 555 C CA . VAL A 1 75 ? -12.924 0.154 32.853 1.00 86.56 75 VAL A CA 1
ATOM 556 C C . VAL A 1 75 ? -14.381 0.298 33.287 1.00 86.56 75 VAL A C 1
ATOM 558 O O . VAL A 1 75 ? -15.297 0.343 32.467 1.00 86.56 75 VAL A O 1
ATOM 561 N N . LYS A 1 76 ? -14.610 0.354 34.602 1.00 84.94 76 LYS A N 1
ATOM 562 C CA . LYS A 1 76 ? -15.930 0.682 35.146 1.00 84.94 76 LYS A CA 1
ATOM 563 C C . LYS A 1 76 ? -16.125 2.193 35.088 1.00 84.94 76 LYS A C 1
ATOM 565 O O . LYS A 1 76 ? -15.322 2.927 35.653 1.00 84.94 76 LYS A O 1
ATOM 570 N N . TYR A 1 77 ? -17.201 2.616 34.442 1.00 88.12 77 TYR A N 1
ATOM 571 C CA . TYR A 1 77 ? -17.621 4.013 34.365 1.00 88.12 77 TYR A CA 1
ATOM 572 C C . TYR A 1 77 ? -18.695 4.291 35.419 1.00 88.12 77 TYR A C 1
ATOM 574 O O . TYR A 1 77 ? -19.475 3.389 35.742 1.00 88.12 77 TYR A O 1
ATOM 582 N N . ALA A 1 78 ? -18.724 5.507 35.969 1.00 84.81 78 ALA A N 1
ATOM 583 C CA . ALA A 1 78 ? -19.708 5.889 36.979 1.00 84.81 78 ALA A CA 1
ATOM 584 C C . ALA A 1 78 ? -21.106 6.041 36.366 1.00 84.81 78 ALA A C 1
ATOM 586 O O . ALA A 1 78 ? -22.099 5.640 36.974 1.00 84.81 78 ALA A O 1
ATOM 587 N N . ASP A 1 79 ? -21.176 6.562 35.140 1.00 91.38 79 ASP A N 1
ATOM 588 C CA . ASP A 1 79 ? -22.406 6.655 34.366 1.00 91.38 79 ASP A CA 1
ATOM 589 C C . ASP A 1 79 ? -22.180 6.380 32.863 1.00 91.38 79 ASP A C 1
ATOM 591 O O . ASP A 1 79 ? -21.062 6.184 32.373 1.00 91.38 79 ASP A O 1
ATOM 595 N N . HIS A 1 80 ? -23.280 6.319 32.108 1.00 85.31 80 HIS A N 1
ATOM 596 C CA . HIS A 1 80 ? -23.226 6.108 30.661 1.00 85.31 80 HIS A CA 1
ATOM 597 C C . HIS A 1 80 ? -22.676 7.327 29.898 1.00 85.31 80 HIS A C 1
ATOM 599 O O . HIS A 1 80 ? -22.075 7.161 28.837 1.00 85.31 80 HIS A O 1
ATOM 605 N N . ALA A 1 81 ? -22.866 8.543 30.414 1.00 90.69 81 ALA A N 1
ATOM 606 C CA . ALA A 1 81 ? -22.412 9.767 29.761 1.00 90.69 81 ALA A CA 1
ATOM 607 C C . ALA A 1 81 ? -20.877 9.865 29.772 1.00 90.69 81 ALA A C 1
ATOM 609 O O . ALA A 1 81 ? -20.281 10.120 28.727 1.00 90.69 81 ALA A O 1
ATOM 610 N N . GLU A 1 82 ? -20.244 9.546 30.900 1.00 90.88 82 GLU A N 1
ATOM 611 C CA . GLU A 1 82 ? -18.800 9.445 31.101 1.00 90.88 82 GLU A CA 1
ATOM 612 C C . GLU A 1 82 ? -18.190 8.369 30.192 1.00 90.88 82 GLU A C 1
ATOM 614 O O . GLU A 1 82 ? -17.162 8.602 29.548 1.00 90.88 82 GLU A O 1
ATOM 619 N N . LYS A 1 83 ? -18.854 7.210 30.060 1.00 88.06 83 LYS A N 1
ATOM 620 C CA . LYS A 1 83 ? -18.448 6.160 29.109 1.00 88.06 83 LYS A CA 1
ATOM 621 C C . LYS A 1 83 ? -18.433 6.691 27.676 1.00 88.06 83 LYS A C 1
ATOM 623 O O . LYS A 1 83 ? -17.451 6.511 26.956 1.00 88.06 83 LYS A O 1
ATOM 628 N N . VAL A 1 84 ? -19.507 7.356 27.251 1.00 88.44 84 VAL A N 1
ATOM 629 C CA . VAL A 1 84 ? -19.610 7.919 25.897 1.00 88.44 84 VAL A CA 1
ATOM 630 C C . VAL A 1 84 ? -18.573 9.017 25.677 1.00 88.44 84 VAL A C 1
ATOM 632 O O . VAL A 1 84 ? -17.954 9.054 24.616 1.00 88.44 84 VAL A O 1
ATOM 635 N N . GLU A 1 85 ? -18.363 9.902 26.648 1.00 91.69 85 GLU A N 1
ATOM 636 C CA . GLU A 1 85 ? -17.377 10.980 26.563 1.00 91.69 85 GLU A CA 1
ATOM 637 C C . GLU A 1 85 ? -15.947 10.438 26.450 1.00 91.69 85 GLU A C 1
ATOM 639 O O . GLU A 1 85 ? -15.192 10.883 25.585 1.00 91.69 85 GLU A O 1
ATOM 644 N N . THR A 1 86 ? -15.621 9.398 27.220 1.00 90.12 86 THR A N 1
ATOM 645 C CA . THR A 1 86 ? -14.308 8.737 27.189 1.00 90.12 86 THR A CA 1
ATOM 646 C C . THR A 1 86 ? -14.066 7.976 25.883 1.00 90.12 86 THR A C 1
ATOM 648 O O . THR A 1 86 ? -12.960 7.998 25.346 1.00 90.12 86 THR A O 1
ATOM 651 N N . LEU A 1 87 ? -15.086 7.300 25.342 1.00 90.44 87 LEU A N 1
ATOM 652 C CA . LEU A 1 87 ? -14.947 6.485 24.129 1.00 90.44 87 LEU A CA 1
ATOM 653 C C . LEU A 1 87 ? -15.051 7.294 22.829 1.00 90.44 87 LEU A C 1
ATOM 655 O O . LEU A 1 87 ? -14.514 6.883 21.800 1.00 90.44 87 LEU A O 1
ATOM 659 N N . ARG A 1 88 ? -15.724 8.450 22.844 1.00 91.44 88 ARG A N 1
ATOM 660 C CA . ARG A 1 88 ? -15.876 9.338 21.678 1.00 91.44 88 ARG A CA 1
ATOM 661 C C . ARG A 1 88 ? -14.563 9.629 20.932 1.00 91.44 88 ARG A C 1
ATOM 663 O O . ARG A 1 88 ? -14.564 9.464 19.709 1.00 91.44 88 ARG A O 1
ATOM 670 N N . PRO A 1 89 ? -13.452 10.024 21.589 1.00 94.31 89 PRO A N 1
ATOM 671 C CA . PRO A 1 89 ? -12.186 10.269 20.896 1.00 94.31 89 PRO A CA 1
ATOM 672 C C . PRO A 1 89 ? -11.573 9.019 20.249 1.00 94.31 89 PRO A C 1
ATOM 674 O O . PRO A 1 89 ? -10.712 9.173 19.389 1.00 94.31 89 PRO A O 1
ATOM 677 N N . LEU A 1 90 ? -12.017 7.808 20.607 1.00 92.88 90 LEU A N 1
ATOM 678 C CA . LEU A 1 90 ? -11.579 6.550 19.989 1.00 92.88 90 LEU A CA 1
ATOM 679 C C . LEU A 1 90 ? -12.459 6.167 18.787 1.00 92.88 90 LEU A C 1
ATOM 681 O O . LEU A 1 90 ? -11.964 5.714 17.755 1.00 92.88 90 LEU A O 1
ATOM 685 N N . TYR A 1 91 ? -13.769 6.413 18.877 1.00 91.50 91 TYR A N 1
ATOM 686 C CA . TYR A 1 91 ? -14.707 6.111 17.791 1.00 91.50 91 TYR A CA 1
ATOM 687 C C . TYR A 1 91 ? -14.528 7.007 16.562 1.00 91.50 91 TYR A C 1
ATOM 689 O O . TYR A 1 91 ? -14.687 6.538 15.438 1.00 91.50 91 TYR A O 1
ATOM 697 N N . ILE A 1 92 ? -14.174 8.283 16.738 1.00 93.50 92 ILE A N 1
ATOM 698 C CA . ILE A 1 92 ? -13.930 9.200 15.609 1.00 93.50 92 ILE A CA 1
ATOM 699 C C . ILE A 1 92 ? -12.818 8.673 14.674 1.00 93.50 92 ILE A C 1
ATOM 701 O O . ILE A 1 92 ? -13.083 8.489 13.482 1.00 93.50 92 ILE A O 1
ATOM 705 N N . PRO A 1 93 ? -11.589 8.390 15.152 1.00 95.25 93 PRO A N 1
ATOM 706 C CA . PRO A 1 93 ? -10.533 7.835 14.307 1.00 95.25 93 PRO A CA 1
ATOM 707 C C . PRO A 1 93 ? -10.831 6.404 13.831 1.00 95.25 93 PRO A C 1
ATOM 709 O O . PRO A 1 93 ? -10.416 6.045 12.725 1.00 95.25 93 PRO A O 1
ATOM 712 N N . LEU A 1 94 ? -11.582 5.601 14.597 1.00 94.75 94 LEU A N 1
ATOM 713 C CA . LEU A 1 94 ? -12.055 4.294 14.129 1.00 94.75 94 LEU A CA 1
ATOM 714 C C . LEU A 1 94 ? -12.960 4.437 12.897 1.00 94.75 94 LEU A C 1
ATOM 716 O O . LEU A 1 94 ? -12.755 3.762 11.890 1.00 94.75 94 LEU A O 1
ATOM 720 N N . ASN A 1 95 ? -13.932 5.345 12.945 1.00 94.56 95 ASN A N 1
ATOM 721 C CA . ASN A 1 95 ? -14.845 5.588 11.830 1.00 94.56 95 ASN A CA 1
ATOM 722 C C . ASN A 1 95 ? -14.094 6.133 10.612 1.00 94.56 95 ASN A C 1
ATOM 724 O O . ASN A 1 95 ? -14.297 5.654 9.499 1.00 94.56 95 ASN A O 1
ATOM 728 N N . ASN A 1 96 ? -13.167 7.072 10.822 1.00 96.50 96 ASN A N 1
ATOM 729 C CA . ASN A 1 96 ? -12.340 7.610 9.741 1.00 96.50 96 ASN A CA 1
ATOM 730 C C . ASN A 1 96 ? -11.523 6.514 9.045 1.00 96.50 96 ASN A C 1
ATOM 732 O O . ASN A 1 96 ? -11.574 6.394 7.823 1.00 96.50 96 ASN A O 1
ATOM 736 N N . SER A 1 97 ? -10.806 5.686 9.810 1.00 97.00 97 SER A N 1
ATOM 737 C CA . SER A 1 97 ? -10.030 4.574 9.243 1.00 97.00 97 SER A CA 1
ATOM 738 C C . SER A 1 97 ? -10.927 3.545 8.549 1.00 97.00 97 SER A C 1
ATOM 740 O O . SER A 1 97 ? -10.601 3.100 7.451 1.00 97.00 97 SER A O 1
ATOM 742 N N . THR A 1 98 ? -12.100 3.246 9.113 1.00 95.88 98 THR A N 1
ATOM 743 C CA . THR A 1 98 ? -13.109 2.369 8.497 1.00 95.88 98 THR A CA 1
ATOM 744 C C . THR A 1 98 ? -13.538 2.882 7.124 1.00 95.88 98 THR A C 1
ATOM 746 O O . THR A 1 98 ? -13.451 2.148 6.139 1.00 95.88 98 THR A O 1
ATOM 749 N N . PHE A 1 99 ? -13.956 4.147 7.022 1.00 96.31 99 PHE A N 1
ATOM 750 C CA . PHE A 1 99 ? -14.382 4.726 5.747 1.00 96.31 99 PHE A CA 1
ATOM 751 C C . PHE A 1 99 ? -13.233 4.833 4.748 1.00 96.31 99 PHE A C 1
ATOM 753 O O . PHE A 1 99 ? -13.420 4.512 3.576 1.00 96.31 99 PHE A O 1
ATOM 760 N N . ASN A 1 100 ? -12.033 5.204 5.198 1.00 97.38 100 ASN A N 1
ATOM 761 C CA . ASN A 1 100 ? -10.858 5.241 4.333 1.00 97.38 100 ASN A CA 1
ATOM 762 C C . ASN A 1 100 ? -10.557 3.865 3.727 1.00 97.38 100 ASN A C 1
ATOM 764 O O . ASN A 1 100 ? -10.311 3.770 2.525 1.00 97.38 100 ASN A O 1
ATOM 768 N N . ILE A 1 101 ? -10.614 2.795 4.528 1.00 97.25 101 ILE A N 1
ATOM 769 C CA . ILE A 1 101 ? -10.422 1.426 4.036 1.00 97.25 101 ILE A CA 1
ATOM 770 C C . ILE A 1 101 ? -11.512 1.089 3.017 1.00 97.25 101 ILE A C 1
ATOM 772 O O . ILE A 1 101 ? -11.182 0.703 1.896 1.00 97.25 101 ILE A O 1
ATOM 776 N N . LEU A 1 102 ? -12.787 1.291 3.369 1.00 95.56 102 LEU A N 1
ATOM 777 C CA . LEU A 1 102 ? -13.935 0.971 2.512 1.00 95.56 102 LEU A CA 1
ATOM 778 C C . LEU A 1 102 ? -13.897 1.692 1.159 1.00 95.56 102 LEU A C 1
ATOM 780 O O . LEU A 1 102 ? -14.245 1.098 0.144 1.00 95.56 102 LEU A O 1
ATOM 784 N N . LEU A 1 103 ? -13.454 2.950 1.131 1.00 95.94 103 LEU A N 1
ATOM 785 C CA . LEU A 1 103 ? -13.348 3.743 -0.097 1.00 95.94 103 LEU A CA 1
ATOM 786 C C . LEU A 1 103 ? -12.120 3.380 -0.944 1.00 95.94 103 LEU A C 1
ATOM 788 O O . LEU A 1 103 ? -12.104 3.643 -2.147 1.00 95.94 103 LEU A O 1
ATOM 792 N N . ARG A 1 104 ? -11.076 2.801 -0.338 1.00 94.94 104 ARG A N 1
ATOM 793 C CA . ARG A 1 104 ? -9.848 2.396 -1.042 1.00 94.94 104 ARG A CA 1
ATOM 794 C C . ARG A 1 104 ? -9.938 0.996 -1.628 1.00 94.94 104 ARG A C 1
ATOM 796 O O . ARG A 1 104 ? -9.340 0.756 -2.676 1.00 94.94 104 ARG A O 1
ATOM 803 N N . VAL A 1 105 ? -10.592 0.067 -0.934 1.00 95.19 105 VAL A N 1
ATOM 804 C CA . VAL A 1 105 ? -10.644 -1.344 -1.335 1.00 95.19 105 VAL A CA 1
ATOM 805 C C . VAL A 1 105 ? -11.863 -1.624 -2.205 1.00 95.19 105 VAL A C 1
ATOM 807 O O . VAL A 1 105 ? -12.921 -1.035 -2.029 1.00 95.19 105 VAL A O 1
ATOM 810 N N . ASN A 1 106 ? -11.726 -2.555 -3.145 1.00 93.31 106 ASN A N 1
ATOM 811 C CA . ASN A 1 106 ? -12.823 -2.963 -4.012 1.00 93.31 106 ASN A CA 1
ATOM 812 C C . ASN A 1 106 ? -13.558 -4.177 -3.405 1.00 93.31 106 ASN A C 1
ATOM 814 O O . ASN A 1 106 ? -12.974 -5.261 -3.359 1.00 93.31 106 ASN A O 1
ATOM 818 N N . PRO A 1 107 ? -14.840 -4.067 -3.003 1.00 91.56 107 PRO A N 1
ATOM 819 C CA . PRO A 1 107 ? -15.571 -5.170 -2.366 1.00 91.56 107 PRO A CA 1
ATOM 820 C C . PRO A 1 107 ? -15.752 -6.413 -3.248 1.00 91.56 107 PRO A C 1
ATOM 822 O O . PRO A 1 107 ? -15.980 -7.512 -2.743 1.00 91.56 107 PRO A O 1
ATOM 825 N N . SER A 1 108 ? -15.661 -6.255 -4.573 1.00 90.69 108 SER A N 1
ATOM 826 C CA . SER A 1 108 ? -15.783 -7.370 -5.520 1.00 90.69 108 SER A CA 1
ATOM 827 C C . SER A 1 108 ? -14.524 -8.244 -5.599 1.00 90.69 108 SER A C 1
ATOM 829 O O . SER A 1 108 ? -14.576 -9.356 -6.127 1.00 90.69 108 SER A O 1
ATOM 831 N N . GLU A 1 109 ? -13.393 -7.787 -5.054 1.00 91.12 109 GLU A N 1
ATOM 832 C CA . GLU A 1 109 ? -12.140 -8.534 -5.084 1.00 91.12 109 GLU A CA 1
ATOM 833 C C . GLU A 1 109 ? -12.038 -9.521 -3.921 1.00 91.12 109 GLU A C 1
ATOM 835 O O . GLU A 1 109 ? -12.228 -9.179 -2.755 1.00 91.12 109 GLU A O 1
ATOM 840 N N . ARG A 1 110 ? -11.649 -10.765 -4.229 1.00 89.44 110 ARG A N 1
ATOM 841 C CA . ARG A 1 110 ? -11.550 -11.855 -3.242 1.00 89.44 110 ARG A CA 1
ATOM 842 C C . ARG A 1 110 ? -10.684 -11.498 -2.027 1.00 89.44 110 ARG A C 1
ATOM 844 O O . ARG A 1 110 ? -11.049 -11.835 -0.906 1.00 89.44 110 ARG A O 1
ATOM 851 N N . ASN A 1 111 ? -9.542 -10.842 -2.246 1.00 88.00 111 ASN A N 1
ATOM 852 C CA . ASN A 1 111 ? -8.617 -10.484 -1.164 1.00 88.00 111 ASN A CA 1
ATOM 853 C C . ASN A 1 111 ? -9.158 -9.349 -0.288 1.00 88.00 111 ASN A C 1
ATOM 855 O O . ASN A 1 111 ? -8.901 -9.332 0.911 1.00 88.00 111 ASN A O 1
ATOM 859 N N . SER A 1 112 ? -9.906 -8.420 -0.881 1.00 92.94 112 SER A N 1
ATOM 860 C CA . SER A 1 112 ? -10.572 -7.343 -0.153 1.00 92.94 112 SER A CA 1
ATOM 861 C C . SER A 1 112 ? -11.750 -7.875 0.650 1.00 92.94 112 SER A C 1
ATOM 863 O O . SER A 1 112 ? -11.939 -7.460 1.784 1.00 92.94 112 SER A O 1
ATOM 865 N N . ARG A 1 113 ? -12.491 -8.852 0.120 1.00 94.50 113 ARG A N 1
ATOM 866 C CA . ARG A 1 113 ? -13.644 -9.425 0.818 1.00 94.50 113 ARG A CA 1
ATOM 867 C C . ARG A 1 113 ? -13.282 -10.048 2.162 1.00 94.50 113 ARG A C 1
ATOM 869 O O . ARG A 1 113 ? -13.901 -9.709 3.154 1.00 94.50 113 ARG A O 1
ATOM 876 N N . ALA A 1 114 ? -12.203 -10.828 2.224 1.00 93.81 114 ALA A N 1
ATOM 877 C CA . ALA A 1 114 ? -11.737 -11.407 3.488 1.00 93.81 114 ALA A CA 1
ATOM 878 C C . ALA A 1 114 ? -11.384 -10.349 4.556 1.00 93.81 114 ALA A C 1
ATOM 880 O O . ALA A 1 114 ? -11.543 -10.599 5.748 1.00 93.81 114 ALA A O 1
ATOM 881 N N . LEU A 1 115 ? -10.891 -9.179 4.133 1.00 95.69 115 LEU A N 1
ATOM 882 C CA . LEU A 1 115 ? -10.627 -8.051 5.027 1.00 95.69 115 LEU A CA 1
ATOM 883 C C . LEU A 1 115 ? -11.937 -7.415 5.509 1.00 95.69 115 LEU A C 1
ATOM 885 O O . LEU A 1 115 ? -12.082 -7.155 6.700 1.00 95.69 115 LEU A O 1
ATOM 889 N N . LEU A 1 116 ? -12.883 -7.191 4.594 1.00 95.44 116 LEU A N 1
ATOM 890 C CA . LEU A 1 116 ? -14.189 -6.612 4.907 1.00 95.44 116 LEU A CA 1
ATOM 891 C C . LEU A 1 116 ? -15.007 -7.514 5.836 1.00 95.44 116 LEU A C 1
ATOM 893 O O . LEU A 1 116 ? -15.556 -7.020 6.814 1.00 95.44 116 LEU A O 1
ATOM 897 N N . ASP A 1 117 ? -14.997 -8.827 5.605 1.00 94.56 117 ASP A N 1
ATOM 898 C CA . ASP A 1 117 ? -15.656 -9.809 6.469 1.00 94.56 117 ASP A CA 1
ATOM 899 C C . ASP A 1 117 ? -15.073 -9.762 7.900 1.00 94.56 117 ASP A C 1
ATOM 901 O O . ASP A 1 117 ? -15.799 -9.878 8.885 1.00 94.56 117 ASP A O 1
ATOM 905 N N . ALA A 1 118 ? -13.759 -9.537 8.043 1.00 93.56 118 ALA A N 1
ATOM 906 C CA . ALA A 1 118 ? -13.118 -9.375 9.351 1.00 93.56 118 ALA A CA 1
ATOM 907 C C . ALA A 1 118 ? -13.497 -8.047 10.038 1.00 93.56 118 ALA A C 1
ATOM 909 O O . ALA A 1 118 ? -13.647 -8.003 11.258 1.00 93.56 118 ALA A O 1
ATOM 910 N N . MET A 1 119 ? -13.676 -6.965 9.273 1.00 94.19 119 MET A N 1
ATOM 911 C CA . MET A 1 119 ? -14.187 -5.692 9.803 1.00 94.19 119 MET A CA 1
ATOM 912 C C . MET A 1 119 ? -15.650 -5.814 10.247 1.00 94.19 119 MET A C 1
ATOM 914 O O . MET A 1 119 ? -16.025 -5.291 11.295 1.00 94.19 119 MET A O 1
ATOM 918 N N . GLU A 1 120 ? -16.474 -6.540 9.492 1.00 92.75 120 GLU A N 1
ATOM 919 C CA . GLU A 1 120 ? -17.864 -6.819 9.857 1.00 92.75 120 GLU A CA 1
ATOM 920 C C . GLU A 1 120 ? -17.951 -7.696 11.113 1.00 92.75 120 GLU A C 1
ATOM 922 O O . GLU A 1 120 ? -18.750 -7.417 12.009 1.00 92.75 120 GLU A O 1
ATOM 927 N N . ALA A 1 121 ? -17.063 -8.687 11.247 1.00 91.25 121 ALA A N 1
ATOM 928 C CA . ALA A 1 121 ? -16.944 -9.481 12.465 1.00 91.25 121 ALA A CA 1
ATOM 929 C C . ALA A 1 121 ? -16.650 -8.601 13.695 1.00 91.25 121 ALA A C 1
ATOM 931 O O . ALA A 1 121 ? -17.273 -8.801 14.738 1.00 91.25 121 ALA A O 1
ATOM 932 N N . PHE A 1 122 ? -15.795 -7.579 13.573 1.00 88.94 122 PHE A N 1
ATOM 933 C CA . PHE A 1 122 ? -15.589 -6.606 14.652 1.00 88.94 122 PHE A CA 1
ATOM 934 C C . PHE A 1 122 ? -16.865 -5.844 15.011 1.00 88.94 122 PHE A C 1
ATOM 936 O O . PHE A 1 122 ? -17.211 -5.782 16.188 1.00 88.94 122 PHE A O 1
ATOM 943 N N . ASN A 1 123 ? -17.597 -5.327 14.021 1.00 86.88 123 ASN A N 1
ATOM 944 C CA . ASN A 1 123 ? -18.874 -4.651 14.272 1.00 86.88 123 ASN A CA 1
ATOM 945 C C . ASN A 1 123 ? -19.903 -5.569 14.949 1.00 86.88 123 ASN A C 1
ATOM 947 O O . ASN A 1 123 ? -20.670 -5.130 15.802 1.00 86.88 123 ASN A O 1
ATOM 951 N N . SER A 1 124 ? -19.913 -6.857 14.601 1.00 87.25 124 SER A N 1
ATOM 952 C CA . SER A 1 124 ? -20.808 -7.828 15.235 1.00 87.25 124 SER A CA 1
ATOM 953 C C . SER A 1 124 ? -20.448 -8.102 16.701 1.00 87.25 124 SER A C 1
ATOM 955 O O . SER A 1 124 ? -21.340 -8.342 17.514 1.00 87.25 124 SER A O 1
ATOM 957 N N . LEU A 1 125 ? -19.158 -8.029 17.055 1.00 85.81 125 LEU A N 1
ATOM 958 C CA . LEU A 1 125 ? -18.694 -8.159 18.437 1.00 85.81 125 LEU A CA 1
ATOM 959 C C . LEU A 1 125 ? -19.020 -6.916 19.261 1.00 85.81 125 LEU A C 1
ATOM 961 O O . LEU A 1 125 ? -19.409 -7.044 20.416 1.00 85.81 125 LEU A O 1
ATOM 965 N N . THR A 1 126 ? -18.881 -5.721 18.686 1.00 79.31 126 THR A N 1
ATOM 966 C CA . THR A 1 126 ? -19.160 -4.469 19.405 1.00 79.31 126 THR A CA 1
ATOM 967 C C . THR A 1 126 ? -20.651 -4.220 19.617 1.00 79.31 126 THR A C 1
ATOM 969 O O . THR A 1 126 ? -21.013 -3.478 20.526 1.00 79.31 126 THR A O 1
ATOM 972 N N . ALA A 1 127 ? -21.519 -4.867 18.834 1.00 81.94 127 ALA A N 1
ATOM 973 C CA . ALA A 1 127 ? -22.967 -4.825 19.024 1.00 81.94 127 ALA A CA 1
ATOM 974 C C . ALA A 1 127 ? -23.441 -5.532 20.311 1.00 81.94 127 ALA A C 1
ATOM 976 O O . ALA A 1 127 ? -24.559 -5.287 20.763 1.00 81.94 127 ALA A O 1
ATOM 977 N N . ASP A 1 128 ? -22.619 -6.408 20.897 1.00 80.62 128 ASP A N 1
ATOM 978 C CA . ASP A 1 128 ? -22.964 -7.211 22.069 1.00 80.62 128 ASP A CA 1
ATOM 979 C C . ASP A 1 128 ? -21.816 -7.186 23.089 1.00 80.62 128 ASP A C 1
ATOM 981 O O . ASP A 1 128 ? -20.821 -7.900 22.952 1.00 80.62 128 ASP A O 1
ATOM 985 N N . GLU A 1 129 ? -21.966 -6.377 24.144 1.00 72.81 129 GLU A N 1
ATOM 986 C CA . GLU A 1 129 ? -20.944 -6.202 25.189 1.00 72.81 129 GLU A CA 1
ATOM 987 C C . GLU A 1 129 ? -20.525 -7.522 25.856 1.00 72.81 129 GLU A C 1
ATOM 989 O O . GLU A 1 129 ? -19.393 -7.643 26.320 1.00 72.81 129 GLU A O 1
ATOM 994 N N . THR A 1 130 ? -21.380 -8.551 25.851 1.00 77.81 130 THR A N 1
ATOM 995 C CA . THR A 1 130 ? -21.042 -9.864 26.426 1.00 77.81 130 THR A CA 1
ATOM 996 C C . THR A 1 130 ? -20.038 -10.651 25.580 1.00 77.81 130 THR A C 1
ATOM 998 O O . THR A 1 130 ? -19.359 -11.545 26.088 1.00 77.81 130 THR A O 1
ATOM 1001 N N . LYS A 1 131 ? -19.910 -10.311 24.292 1.00 81.50 131 LYS A N 1
ATOM 1002 C CA . LYS A 1 131 ? -19.007 -10.966 23.336 1.00 81.50 131 LYS A CA 1
ATOM 1003 C C . LYS A 1 131 ? -17.661 -10.265 23.194 1.00 81.50 131 LYS A C 1
ATOM 1005 O O . LYS A 1 131 ? -16.758 -10.858 22.600 1.00 81.50 131 LYS A O 1
ATOM 1010 N N . LEU A 1 132 ? -17.498 -9.070 23.767 1.00 80.62 132 LEU A N 1
ATOM 1011 C CA . LEU A 1 132 ? -16.249 -8.297 23.846 1.00 80.62 132 LEU A CA 1
ATOM 1012 C C . LEU A 1 132 ? -15.244 -8.923 24.839 1.00 80.62 132 LEU A C 1
ATOM 1014 O O . LEU A 1 132 ? -14.678 -8.264 25.708 1.00 80.62 132 LEU A O 1
ATOM 1018 N N . THR A 1 133 ? -15.011 -10.229 24.717 1.00 83.06 133 THR A N 1
ATOM 1019 C CA . THR A 1 133 ? -13.967 -10.933 25.462 1.00 83.06 133 THR A CA 1
ATOM 1020 C C . THR A 1 133 ? -12.620 -10.767 24.766 1.00 83.06 133 THR A C 1
ATOM 1022 O O . THR A 1 133 ? -12.530 -10.605 23.544 1.00 83.06 133 THR A O 1
ATOM 1025 N N . THR A 1 134 ? -11.540 -10.850 25.545 1.00 85.12 134 THR A N 1
ATOM 1026 C CA . THR A 1 134 ? -10.177 -10.746 25.007 1.00 85.12 134 THR A CA 1
ATOM 1027 C C . THR A 1 134 ? -9.882 -11.860 23.997 1.00 85.12 134 THR A C 1
ATOM 1029 O O . THR A 1 134 ? -9.182 -11.628 23.013 1.00 85.12 134 THR A O 1
ATOM 1032 N N . GLU A 1 135 ? -10.442 -13.053 24.186 1.00 88.31 135 GLU A N 1
ATOM 1033 C CA . GLU A 1 135 ? -10.300 -14.189 23.276 1.00 88.31 135 GLU A CA 1
ATOM 1034 C C . GLU A 1 135 ? -10.955 -13.925 21.916 1.00 88.31 135 GLU A C 1
ATOM 1036 O O . GLU A 1 135 ? -10.318 -14.147 20.881 1.00 88.31 135 GLU A O 1
ATOM 1041 N N . ASN A 1 136 ? -12.195 -13.422 21.912 1.00 89.00 136 ASN A N 1
ATOM 1042 C CA . ASN A 1 136 ? -12.943 -13.144 20.685 1.00 89.00 136 ASN A CA 1
ATOM 1043 C C . ASN A 1 136 ? -12.281 -12.029 19.878 1.00 89.00 136 ASN A C 1
ATOM 1045 O O . ASN A 1 136 ? -12.090 -12.159 18.670 1.00 89.00 136 ASN A O 1
ATOM 1049 N N . ILE A 1 137 ? -11.850 -10.968 20.556 1.00 89.25 137 ILE A N 1
ATOM 1050 C CA . ILE A 1 137 ? -11.170 -9.845 19.911 1.00 89.25 137 ILE A CA 1
ATOM 1051 C C . ILE A 1 137 ? -9.845 -10.301 19.318 1.00 89.25 137 ILE A C 1
ATOM 1053 O O . ILE A 1 137 ? -9.626 -10.111 18.127 1.00 89.25 137 ILE A O 1
ATOM 1057 N N . ARG A 1 138 ? -9.016 -11.039 20.068 1.00 90.69 138 ARG A N 1
ATOM 1058 C CA . ARG A 1 138 ? -7.766 -11.608 19.532 1.00 90.69 138 ARG A CA 1
ATOM 1059 C C . ARG A 1 138 ? -7.983 -12.562 18.359 1.00 90.69 138 ARG A C 1
ATOM 1061 O O . ARG A 1 138 ? -7.063 -12.770 17.564 1.00 90.69 138 ARG A O 1
ATOM 1068 N N . ALA A 1 139 ? -9.131 -13.230 18.270 1.00 92.25 139 ALA A N 1
ATOM 1069 C CA . ALA A 1 139 ? -9.457 -14.070 17.121 1.00 92.25 139 ALA A CA 1
ATOM 1070 C C . ALA A 1 139 ? -9.724 -13.213 15.874 1.00 92.25 139 ALA A C 1
ATOM 1072 O O . ALA A 1 139 ? -9.110 -13.454 14.831 1.00 92.25 139 ALA A O 1
ATOM 1073 N N . VAL A 1 140 ? -10.556 -12.175 15.999 1.00 92.56 140 VAL A N 1
ATOM 1074 C CA . VAL A 1 140 ? -10.872 -11.270 14.886 1.00 92.56 140 VAL A CA 1
ATOM 1075 C C . VAL A 1 140 ? -9.667 -10.405 14.499 1.00 92.56 140 VAL A C 1
ATOM 1077 O O . VAL A 1 140 ? -9.393 -10.256 13.312 1.00 92.56 140 VAL A O 1
ATOM 1080 N N . GLU A 1 141 ? -8.858 -9.939 15.455 1.00 93.88 141 GLU A N 1
ATOM 1081 C CA . GLU A 1 141 ? -7.586 -9.244 15.198 1.00 93.88 141 GLU A CA 1
ATOM 1082 C C . GLU A 1 141 ? -6.655 -10.087 14.316 1.00 93.88 141 GLU A C 1
ATOM 1084 O O . GLU A 1 141 ? -6.095 -9.595 13.334 1.00 93.88 141 GLU A O 1
ATOM 1089 N N . ARG A 1 142 ? -6.501 -11.381 14.634 1.00 94.88 142 ARG A N 1
ATOM 1090 C CA . ARG A 1 142 ? -5.671 -12.305 13.846 1.00 94.88 142 ARG A CA 1
ATOM 1091 C C . ARG A 1 142 ? -6.218 -12.491 12.435 1.00 94.88 142 ARG A C 1
ATOM 1093 O O . ARG A 1 142 ? -5.437 -12.500 11.483 1.00 94.88 142 ARG A O 1
ATOM 1100 N N . GLN A 1 143 ? -7.537 -12.616 12.293 1.00 94.88 143 GLN A N 1
ATOM 1101 C CA . GLN A 1 143 ? -8.187 -12.718 10.987 1.00 94.88 143 GLN A CA 1
ATOM 1102 C C . GLN A 1 143 ? -7.979 -11.440 10.162 1.00 94.88 143 GLN A C 1
ATOM 1104 O O . GLN A 1 143 ? -7.539 -11.516 9.013 1.00 94.88 143 GLN A O 1
ATOM 1109 N N . PHE A 1 144 ? -8.220 -10.274 10.763 1.00 96.06 144 PHE A N 1
ATOM 1110 C CA . PHE A 1 144 ? -8.030 -8.964 10.146 1.00 96.06 144 PHE A CA 1
ATOM 1111 C C . PHE A 1 144 ? -6.578 -8.752 9.707 1.00 96.06 144 PHE A C 1
ATOM 1113 O O . PHE A 1 144 ? -6.325 -8.361 8.565 1.00 96.06 144 PHE A O 1
ATOM 1120 N N . LEU A 1 145 ? -5.607 -9.063 10.572 1.00 96.56 145 LEU A N 1
ATOM 1121 C CA . LEU A 1 145 ? -4.186 -8.928 10.261 1.00 96.56 145 LEU A CA 1
ATOM 1122 C C . LEU A 1 145 ? -3.763 -9.881 9.133 1.00 96.56 145 LEU A C 1
ATOM 1124 O O . LEU A 1 145 ? -3.056 -9.469 8.213 1.00 96.56 145 LEU A O 1
ATOM 1128 N N . GLY A 1 146 ? -4.227 -11.133 9.159 1.00 96.56 146 GLY A N 1
ATOM 1129 C CA . GLY A 1 146 ? -3.950 -12.111 8.104 1.00 96.56 146 GLY A CA 1
ATOM 1130 C C . GLY A 1 146 ? -4.528 -11.700 6.744 1.00 96.56 146 GLY A C 1
ATOM 1131 O O . GLY A 1 146 ? -3.835 -11.772 5.720 1.00 96.56 146 GLY A O 1
ATOM 1132 N N . ALA A 1 147 ? -5.770 -11.206 6.724 1.00 96.31 147 ALA A N 1
ATOM 1133 C CA . ALA A 1 147 ? -6.410 -10.682 5.518 1.00 96.31 147 ALA A CA 1
ATOM 1134 C C . ALA A 1 147 ? -5.681 -9.433 4.992 1.00 96.31 147 ALA A C 1
ATOM 1136 O O . ALA A 1 147 ? -5.342 -9.364 3.808 1.00 96.31 147 ALA A O 1
ATOM 1137 N N . SER A 1 148 ? -5.337 -8.504 5.887 1.00 96.94 148 SER A N 1
ATOM 1138 C CA . SER A 1 148 ? -4.557 -7.297 5.592 1.00 96.94 148 SER A CA 1
ATOM 1139 C C . SER A 1 148 ? -3.210 -7.623 4.947 1.00 96.94 148 SER A C 1
ATOM 1141 O O . SER A 1 148 ? -2.873 -7.097 3.886 1.00 96.94 148 SER A O 1
ATOM 1143 N N . GLN A 1 149 ? -2.440 -8.539 5.540 1.00 96.81 149 GLN A N 1
ATOM 1144 C CA . GLN A 1 149 ? -1.147 -8.971 5.003 1.00 96.81 149 GLN A CA 1
ATOM 1145 C C . GLN A 1 149 ? -1.292 -9.620 3.625 1.00 96.81 149 GLN A C 1
ATOM 1147 O O . GLN A 1 149 ? -0.476 -9.376 2.733 1.00 96.81 149 GLN A O 1
ATOM 1152 N N . THR A 1 150 ? -2.334 -10.427 3.429 1.00 96.31 150 THR A N 1
ATOM 1153 C CA . THR A 1 150 ? -2.606 -11.091 2.149 1.00 96.31 150 THR A CA 1
ATOM 1154 C C . THR A 1 150 ? -2.940 -10.081 1.053 1.00 96.31 150 THR A C 1
ATOM 1156 O O . THR A 1 150 ? -2.374 -10.162 -0.046 1.00 96.31 150 THR A O 1
ATOM 1159 N N . LEU A 1 151 ? -3.800 -9.104 1.356 1.00 96.06 151 LEU A N 1
ATOM 1160 C CA . LEU A 1 151 ? -4.156 -8.014 0.450 1.00 96.06 151 LEU A CA 1
ATOM 1161 C C . LEU A 1 151 ? -2.918 -7.183 0.088 1.00 96.06 151 LEU A C 1
ATOM 1163 O O . LEU A 1 151 ? -2.558 -7.099 -1.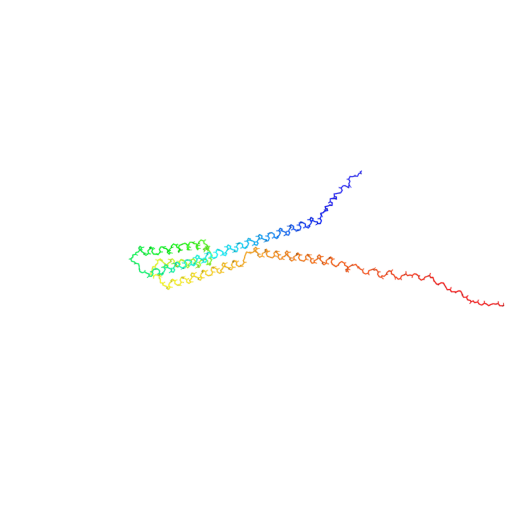087 1.00 96.06 151 LEU A O 1
ATOM 1167 N N . LEU A 1 152 ? -2.190 -6.679 1.090 1.00 96.19 152 LEU A N 1
ATOM 1168 C CA . LEU A 1 152 ? -0.985 -5.868 0.887 1.00 96.19 152 LEU A CA 1
ATOM 1169 C C . LEU A 1 152 ? 0.095 -6.625 0.100 1.00 96.19 152 LEU A C 1
ATOM 1171 O O . LEU A 1 152 ? 0.719 -6.063 -0.797 1.00 96.19 152 LEU A O 1
ATOM 1175 N N . LYS A 1 153 ? 0.305 -7.920 0.374 1.00 95.44 153 LYS A N 1
ATOM 1176 C CA . LYS A 1 153 ? 1.268 -8.753 -0.367 1.00 95.44 153 LYS A CA 1
ATOM 1177 C C . LYS A 1 153 ? 0.847 -8.969 -1.820 1.00 95.44 153 LYS A C 1
ATOM 1179 O O . LYS A 1 153 ? 1.706 -9.177 -2.681 1.00 95.44 153 LYS A O 1
ATOM 1184 N N . THR A 1 154 ? -0.451 -9.009 -2.095 1.00 93.44 154 THR A N 1
ATOM 1185 C CA . THR A 1 154 ? -0.971 -9.161 -3.458 1.00 93.44 154 THR A CA 1
ATOM 1186 C C . THR A 1 154 ? -0.782 -7.873 -4.247 1.00 93.44 154 THR A C 1
ATOM 1188 O O . THR A 1 154 ? -0.184 -7.913 -5.323 1.00 93.44 154 THR A O 1
ATOM 1191 N N . GLU A 1 155 ? -1.139 -6.732 -3.665 1.00 92.69 155 GLU A N 1
ATOM 1192 C CA . GLU A 1 155 ? -0.925 -5.429 -4.298 1.00 92.69 155 GLU A CA 1
ATOM 1193 C C . GLU A 1 155 ? 0.562 -5.112 -4.472 1.00 92.69 155 GLU A C 1
ATOM 1195 O O . GLU A 1 155 ? 0.988 -4.680 -5.540 1.00 92.69 155 GLU A O 1
ATOM 1200 N N . TRP A 1 156 ? 1.405 -5.458 -3.499 1.00 92.12 156 TRP A N 1
ATOM 1201 C CA . TRP A 1 156 ? 2.855 -5.319 -3.632 1.00 92.12 156 TRP A CA 1
ATOM 1202 C C . TRP A 1 156 ? 3.430 -6.131 -4.797 1.00 92.12 156 TRP A C 1
ATOM 1204 O O . TRP A 1 156 ? 4.288 -5.654 -5.543 1.00 92.12 156 TRP A O 1
ATOM 1214 N N . ARG A 1 157 ? 2.943 -7.363 -4.997 1.00 91.56 157 ARG A N 1
ATOM 1215 C CA . ARG A 1 157 ? 3.323 -8.179 -6.160 1.00 91.56 157 ARG A CA 1
ATOM 1216 C C . ARG A 1 157 ? 2.860 -7.538 -7.467 1.00 91.56 157 ARG A C 1
ATOM 1218 O O . ARG A 1 157 ? 3.609 -7.574 -8.440 1.00 91.56 157 ARG A O 1
ATOM 1225 N N . ARG A 1 158 ? 1.679 -6.915 -7.480 1.00 87.19 158 ARG A N 1
ATOM 1226 C CA . ARG A 1 158 ? 1.159 -6.175 -8.637 1.00 87.19 158 ARG A CA 1
ATOM 1227 C C . ARG A 1 158 ? 2.051 -4.984 -8.983 1.00 87.19 158 ARG A C 1
ATOM 1229 O O . ARG A 1 158 ? 2.448 -4.864 -10.140 1.00 87.19 158 ARG A O 1
ATOM 1236 N N . VAL A 1 159 ? 2.444 -4.186 -7.987 1.00 87.50 159 VAL A N 1
ATOM 1237 C CA . VAL A 1 159 ? 3.389 -3.065 -8.148 1.00 87.50 159 VAL A CA 1
ATOM 1238 C C . VAL A 1 159 ? 4.725 -3.551 -8.706 1.00 87.50 159 VAL A C 1
ATOM 1240 O O . VAL A 1 159 ? 5.193 -3.037 -9.717 1.00 87.50 159 VAL A O 1
ATOM 1243 N N . LYS A 1 160 ? 5.301 -4.606 -8.117 1.00 80.94 160 LYS A N 1
ATOM 1244 C CA . LYS A 1 160 ? 6.573 -5.185 -8.578 1.00 80.94 160 LYS A CA 1
ATOM 1245 C C . LYS A 1 160 ? 6.519 -5.758 -9.989 1.00 80.94 160 LYS A C 1
ATOM 1247 O O . LYS A 1 160 ? 7.528 -5.735 -10.685 1.00 80.94 160 LYS A O 1
ATOM 1252 N N . SER A 1 161 ? 5.373 -6.293 -10.408 1.00 79.56 161 SER A N 1
ATOM 1253 C CA . SER A 1 161 ? 5.225 -6.828 -11.765 1.00 79.56 161 SER A CA 1
ATOM 1254 C C . SER A 1 161 ? 5.294 -5.743 -12.850 1.00 79.56 161 SER A C 1
ATOM 1256 O O . SER A 1 161 ? 5.568 -6.069 -14.009 1.00 79.56 161 SER A O 1
ATOM 1258 N N . GLY A 1 162 ? 5.099 -4.472 -12.467 1.00 74.00 162 GLY A N 1
ATOM 1259 C CA . GLY A 1 162 ? 5.084 -3.315 -13.361 1.00 74.00 162 GLY A CA 1
ATOM 1260 C C . GLY A 1 162 ? 3.932 -3.343 -14.371 1.00 74.00 162 GLY A C 1
ATOM 1261 O O . GLY A 1 162 ? 3.182 -4.320 -14.475 1.00 74.00 162 GLY A O 1
ATOM 1262 N N . GLU A 1 163 ? 3.782 -2.276 -15.161 1.00 77.50 163 GLU A N 1
ATOM 1263 C CA . GLU A 1 163 ? 2.839 -2.299 -16.283 1.00 77.50 163 GLU A CA 1
ATOM 1264 C C . GLU A 1 163 ? 3.445 -3.045 -17.483 1.00 77.50 163 GLU A C 1
ATOM 1266 O O . GLU A 1 163 ? 4.661 -3.085 -17.702 1.00 77.50 163 GLU A O 1
ATOM 1271 N N . ARG A 1 164 ? 2.583 -3.673 -18.296 1.00 69.12 164 ARG A N 1
ATOM 1272 C CA . ARG A 1 164 ? 3.008 -4.364 -19.531 1.00 69.12 164 ARG A CA 1
ATOM 1273 C C . ARG A 1 164 ? 3.764 -3.416 -20.471 1.00 69.12 164 ARG A C 1
ATOM 1275 O O . ARG A 1 164 ? 4.715 -3.845 -21.117 1.00 69.12 164 ARG A O 1
ATOM 1282 N N . THR A 1 165 ? 3.387 -2.141 -20.485 1.00 64.38 165 THR A N 1
ATOM 1283 C CA . THR A 1 165 ? 3.992 -1.081 -21.299 1.00 64.38 165 THR A CA 1
ATOM 1284 C C . THR A 1 165 ? 5.473 -0.880 -20.987 1.00 64.38 165 THR A C 1
ATOM 1286 O O . THR A 1 165 ? 6.276 -0.826 -21.915 1.00 64.38 165 THR A O 1
ATOM 1289 N N . PHE A 1 166 ? 5.868 -0.874 -19.708 1.00 70.50 166 PHE A N 1
ATOM 1290 C CA . PHE A 1 166 ? 7.279 -0.777 -19.318 1.00 70.50 166 PHE A CA 1
ATOM 1291 C C . PHE A 1 166 ? 8.108 -1.946 -19.862 1.00 70.50 166 PHE A C 1
ATOM 1293 O O . PHE A 1 166 ? 9.208 -1.756 -20.381 1.00 70.50 166 PHE A O 1
ATOM 1300 N N . ARG A 1 167 ? 7.561 -3.170 -19.803 1.00 73.19 167 ARG A N 1
ATOM 1301 C CA . ARG A 1 167 ? 8.234 -4.353 -20.359 1.00 73.19 167 ARG A CA 1
ATOM 1302 C C . ARG A 1 167 ? 8.450 -4.220 -21.865 1.00 73.19 167 ARG A C 1
ATOM 1304 O O . ARG A 1 167 ? 9.537 -4.533 -22.337 1.00 73.19 167 ARG A O 1
ATOM 1311 N N . VAL A 1 168 ? 7.454 -3.732 -22.601 1.00 74.69 168 VAL A N 1
ATOM 1312 C CA . VAL A 1 168 ? 7.559 -3.516 -24.053 1.00 74.69 168 VAL A CA 1
ATOM 1313 C C . VAL A 1 168 ? 8.565 -2.412 -24.380 1.00 74.69 168 VAL A C 1
ATOM 1315 O O . VAL A 1 168 ? 9.442 -2.626 -25.212 1.00 74.69 168 VAL A O 1
ATOM 1318 N N . ALA A 1 169 ? 8.500 -1.267 -23.695 1.00 74.50 169 ALA A N 1
ATOM 1319 C CA . ALA A 1 169 ? 9.428 -0.155 -23.903 1.00 74.50 169 ALA A CA 1
ATOM 1320 C C . ALA A 1 169 ? 10.885 -0.556 -23.627 1.00 74.50 169 ALA A C 1
ATOM 1322 O O . ALA A 1 169 ? 11.779 -0.203 -24.394 1.00 74.50 169 ALA A O 1
ATOM 1323 N N . LYS A 1 170 ? 11.119 -1.369 -22.587 1.00 78.88 170 LYS A N 1
ATOM 1324 C CA . LYS A 1 170 ? 12.436 -1.944 -22.295 1.00 78.88 170 LYS A CA 1
ATOM 1325 C C . LYS A 1 170 ? 12.956 -2.793 -23.457 1.00 78.88 170 LYS A C 1
ATOM 1327 O O . LYS A 1 170 ? 14.106 -2.632 -23.852 1.00 78.88 170 LYS A O 1
ATOM 1332 N N . TRP A 1 171 ? 12.129 -3.679 -24.013 1.00 81.62 171 TRP A N 1
ATOM 1333 C CA . TRP A 1 171 ? 12.535 -4.510 -25.150 1.00 81.62 171 TRP A CA 1
ATOM 1334 C C . TRP A 1 171 ? 12.755 -3.694 -26.424 1.00 81.62 171 TRP A C 1
ATOM 1336 O O . TRP A 1 171 ? 13.732 -3.939 -27.122 1.00 81.62 171 TRP A O 1
ATOM 1346 N N . LEU A 1 172 ? 11.922 -2.685 -26.692 1.00 79.44 172 LEU A N 1
ATOM 1347 C CA . LEU A 1 172 ? 12.134 -1.763 -27.811 1.00 79.44 172 LEU A CA 1
ATOM 1348 C C . LEU A 1 172 ? 13.464 -1.016 -27.688 1.00 79.44 172 LEU A C 1
ATOM 1350 O O . LEU A 1 172 ? 14.218 -0.968 -28.654 1.00 79.44 172 LEU A O 1
ATOM 1354 N N . ALA A 1 173 ? 13.794 -0.495 -26.503 1.00 79.19 173 ALA A N 1
ATOM 1355 C CA . ALA A 1 173 ? 15.076 0.167 -26.271 1.00 79.19 173 ALA A CA 1
ATOM 1356 C C . ALA A 1 173 ? 16.263 -0.780 -26.522 1.00 79.19 173 ALA A C 1
ATOM 1358 O O . ALA A 1 173 ? 17.225 -0.402 -27.187 1.00 79.19 173 ALA A O 1
ATOM 1359 N N . VAL A 1 174 ? 16.175 -2.032 -26.055 1.00 84.06 174 VAL A N 1
ATOM 1360 C CA . VAL A 1 174 ? 17.201 -3.058 -26.312 1.00 84.06 174 VAL A CA 1
ATOM 1361 C C . VAL A 1 174 ? 17.337 -3.348 -27.808 1.00 84.06 174 VAL A C 1
ATOM 1363 O O . VAL A 1 174 ? 18.458 -3.413 -28.304 1.00 84.06 174 VAL A O 1
ATOM 1366 N N . ILE A 1 175 ? 16.222 -3.478 -28.534 1.00 85.62 175 ILE A N 1
ATOM 1367 C CA . ILE A 1 175 ? 16.226 -3.716 -29.985 1.00 85.62 175 ILE A CA 1
ATOM 1368 C C . ILE A 1 175 ? 16.885 -2.548 -30.723 1.00 85.62 175 ILE A C 1
ATOM 1370 O O . ILE A 1 175 ? 17.745 -2.791 -31.561 1.00 85.62 175 ILE A O 1
ATOM 1374 N N . VAL A 1 176 ? 16.540 -1.301 -30.384 1.00 83.69 176 VAL A N 1
ATOM 1375 C CA . VAL A 1 176 ? 17.112 -0.098 -31.015 1.00 83.69 176 VAL A CA 1
ATOM 1376 C C . VAL A 1 176 ? 18.620 -0.001 -30.771 1.00 83.69 176 VAL A C 1
ATOM 1378 O O . VAL A 1 176 ? 19.380 0.308 -31.690 1.00 83.69 176 VAL A O 1
ATOM 1381 N N . ILE A 1 177 ? 19.083 -0.294 -29.553 1.00 83.69 177 ILE A N 1
ATOM 1382 C CA . ILE A 1 177 ? 20.519 -0.307 -29.239 1.00 83.69 177 ILE A CA 1
ATOM 1383 C C . ILE A 1 177 ? 21.219 -1.423 -30.022 1.00 83.69 177 ILE A C 1
ATOM 1385 O O . ILE A 1 177 ? 22.224 -1.168 -30.683 1.00 83.69 177 ILE A O 1
ATOM 1389 N N . ALA A 1 178 ? 20.669 -2.640 -30.007 1.00 86.56 178 ALA A N 1
ATOM 1390 C CA . ALA A 1 178 ? 21.241 -3.780 -30.715 1.00 86.56 178 ALA A CA 1
ATOM 1391 C C . ALA A 1 178 ? 21.307 -3.546 -32.233 1.00 86.56 178 ALA A C 1
ATOM 1393 O O . ALA A 1 178 ? 22.338 -3.821 -32.846 1.00 86.56 178 ALA A O 1
ATOM 1394 N N . SER A 1 179 ? 20.254 -2.985 -32.838 1.00 86.00 179 SER A N 1
ATOM 1395 C CA . SER A 1 179 ? 20.238 -2.654 -34.266 1.00 86.00 179 SER A CA 1
ATOM 1396 C C . SER A 1 179 ? 21.252 -1.567 -34.610 1.00 86.00 179 SER A C 1
ATOM 1398 O O . SER A 1 179 ? 21.911 -1.657 -35.643 1.00 86.00 179 SER A O 1
ATOM 1400 N N . SER A 1 180 ? 21.419 -0.569 -33.737 1.00 82.75 180 SER A N 1
ATOM 1401 C CA . SER A 1 180 ? 22.390 0.515 -33.936 1.00 82.75 180 SER A CA 1
ATOM 1402 C C . SER A 1 180 ? 23.830 -0.002 -33.882 1.00 82.75 180 SER A C 1
ATOM 1404 O O . SER A 1 180 ? 24.643 0.336 -34.740 1.00 82.75 180 SER A O 1
ATOM 1406 N N . VAL A 1 181 ? 24.137 -0.880 -32.922 1.00 86.94 181 VAL A N 1
ATOM 1407 C CA . VAL A 1 181 ? 25.452 -1.533 -32.815 1.00 86.94 181 VAL A CA 1
ATOM 1408 C C . VAL A 1 181 ? 25.709 -2.445 -34.018 1.00 86.94 181 VAL A C 1
ATOM 1410 O O . VAL A 1 181 ? 26.782 -2.380 -34.612 1.00 86.94 181 VAL A O 1
ATOM 1413 N N . ALA A 1 182 ? 24.726 -3.253 -34.425 1.00 89.00 182 ALA A N 1
ATOM 1414 C CA . ALA A 1 182 ? 24.857 -4.129 -35.589 1.00 89.00 182 ALA A CA 1
ATOM 1415 C C . ALA A 1 182 ? 25.100 -3.338 -36.885 1.00 89.00 182 ALA A C 1
ATOM 1417 O O . ALA A 1 182 ? 25.965 -3.709 -37.679 1.00 89.00 182 ALA A O 1
ATOM 1418 N N . ALA A 1 183 ? 24.389 -2.223 -37.080 1.00 87.44 183 ALA A N 1
ATOM 1419 C CA . ALA A 1 183 ? 24.605 -1.331 -38.214 1.00 87.44 183 ALA A CA 1
ATOM 1420 C C . ALA A 1 183 ? 26.018 -0.728 -38.201 1.00 87.44 183 ALA A C 1
ATOM 1422 O O . ALA A 1 183 ? 26.691 -0.738 -39.230 1.00 87.44 183 ALA A O 1
ATOM 1423 N N . ALA A 1 184 ? 26.502 -0.272 -37.041 1.00 84.94 184 ALA A N 1
ATOM 1424 C CA . ALA A 1 184 ? 27.858 0.258 -36.902 1.00 84.94 184 ALA A CA 1
ATOM 1425 C C . ALA A 1 184 ? 28.933 -0.793 -37.240 1.00 84.94 184 ALA A C 1
ATOM 1427 O O . ALA A 1 184 ? 29.876 -0.491 -37.970 1.00 84.94 184 ALA A O 1
ATOM 1428 N N . ILE A 1 185 ? 28.761 -2.037 -36.777 1.00 89.38 185 ILE A N 1
ATOM 1429 C CA . ILE A 1 185 ? 29.664 -3.156 -37.093 1.00 89.38 185 ILE A CA 1
ATOM 1430 C C . ILE A 1 185 ? 29.653 -3.463 -38.595 1.00 89.38 185 ILE A C 1
ATOM 1432 O O . ILE A 1 185 ? 30.715 -3.631 -39.188 1.00 89.38 185 ILE A O 1
ATOM 1436 N N . LEU A 1 186 ? 28.477 -3.511 -39.230 1.00 89.25 186 LEU A N 1
ATOM 1437 C CA . LEU A 1 186 ? 28.355 -3.770 -40.670 1.00 89.25 186 LEU A CA 1
ATOM 1438 C C . LEU A 1 186 ? 29.019 -2.681 -41.517 1.00 89.25 186 LEU A C 1
ATOM 1440 O O . LEU A 1 186 ? 29.675 -2.993 -42.513 1.00 89.25 186 LEU A O 1
ATOM 1444 N N . ILE A 1 187 ? 28.861 -1.416 -41.124 1.00 88.19 187 ILE A N 1
ATOM 1445 C CA . ILE A 1 187 ? 29.515 -0.289 -41.794 1.00 88.19 187 ILE A CA 1
ATOM 1446 C C . ILE A 1 187 ? 31.033 -0.410 -41.644 1.00 88.19 187 ILE A C 1
ATOM 1448 O O . ILE A 1 187 ? 31.731 -0.367 -42.652 1.00 88.19 187 ILE A O 1
ATOM 1452 N N . ALA A 1 188 ? 31.533 -0.640 -40.425 1.00 84.88 188 ALA A N 1
ATOM 1453 C CA . ALA A 1 188 ? 32.962 -0.812 -40.163 1.00 84.88 188 ALA A CA 1
ATOM 1454 C C . ALA A 1 188 ? 33.562 -2.001 -40.934 1.00 84.88 188 ALA A C 1
ATOM 1456 O O . ALA A 1 188 ? 34.633 -1.882 -41.522 1.00 84.88 188 ALA A O 1
ATOM 1457 N N . TYR A 1 189 ? 32.853 -3.133 -40.994 1.00 88.50 189 TYR A N 1
ATOM 1458 C CA . TYR A 1 189 ? 33.263 -4.296 -41.783 1.00 88.50 189 TYR A CA 1
ATOM 1459 C C . TYR A 1 189 ? 33.403 -3.939 -43.268 1.00 88.50 189 TYR A C 1
ATOM 1461 O O . TYR A 1 189 ? 34.394 -4.293 -43.902 1.00 88.50 189 TYR A O 1
ATOM 1469 N N . ARG A 1 190 ? 32.431 -3.212 -43.837 1.00 85.88 190 ARG A N 1
ATOM 1470 C CA . ARG A 1 190 ? 32.478 -2.821 -45.252 1.00 85.88 190 ARG A CA 1
ATOM 1471 C C . ARG A 1 190 ? 33.566 -1.802 -45.571 1.00 85.88 190 ARG A C 1
ATOM 1473 O O . ARG A 1 190 ? 34.109 -1.856 -46.668 1.00 85.88 190 ARG A O 1
ATOM 1480 N N . THR A 1 191 ? 33.863 -0.876 -44.665 1.00 83.75 191 THR A N 1
ATOM 1481 C CA . THR A 1 191 ? 34.864 0.171 -44.910 1.00 83.75 191 THR A CA 1
ATOM 1482 C C . THR A 1 191 ? 36.295 -0.303 -44.685 1.00 83.75 191 THR A C 1
ATOM 1484 O O . THR A 1 191 ? 37.192 0.187 -45.362 1.00 83.75 191 THR A O 1
ATOM 1487 N N . ILE A 1 192 ? 36.521 -1.258 -43.777 1.00 80.44 192 ILE A N 1
ATOM 1488 C CA . ILE A 1 192 ? 37.863 -1.758 -43.429 1.00 80.44 192 ILE A CA 1
ATOM 1489 C C . ILE A 1 192 ? 38.313 -2.909 -44.342 1.00 80.44 192 ILE A C 1
ATOM 1491 O O . ILE A 1 192 ? 39.511 -3.108 -44.519 1.00 80.44 192 ILE A O 1
ATOM 1495 N N . TRP A 1 193 ? 37.385 -3.640 -44.974 1.00 63.16 193 TRP A N 1
ATOM 1496 C CA . TRP A 1 193 ? 37.703 -4.802 -45.819 1.00 63.16 193 TRP A CA 1
ATOM 1497 C C . TRP A 1 193 ? 37.520 -4.641 -47.353 1.00 63.16 193 TRP A C 1
ATOM 1499 O O . TRP A 1 193 ? 37.117 -5.603 -48.009 1.00 63.16 193 TRP A O 1
ATOM 1509 N N . PRO A 1 194 ? 37.808 -3.488 -47.995 1.00 58.62 194 PRO A N 1
ATOM 1510 C CA . PRO A 1 194 ? 37.734 -3.379 -49.454 1.00 58.62 194 PRO A CA 1
ATOM 1511 C C . PRO A 1 194 ? 38.920 -4.051 -50.180 1.00 58.62 194 PRO A C 1
ATOM 1513 O O . PRO A 1 194 ? 38.782 -4.436 -51.338 1.00 58.62 194 PRO A O 1
ATOM 1516 N N . GLU A 1 195 ? 40.065 -4.248 -49.516 1.00 55.44 195 GLU A N 1
ATOM 1517 C CA . GLU A 1 195 ? 41.318 -4.700 -50.157 1.00 55.44 195 GLU A CA 1
ATOM 1518 C C . GLU A 1 195 ? 41.420 -6.217 -50.403 1.00 55.44 195 GLU A C 1
ATOM 1520 O O . GLU A 1 195 ? 42.339 -6.670 -51.079 1.00 55.44 195 GLU A O 1
ATOM 1525 N N . ALA A 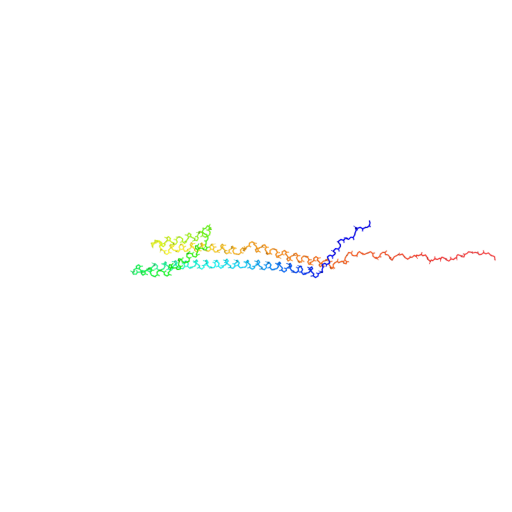1 196 ? 40.479 -7.027 -49.908 1.00 53.91 196 ALA A N 1
ATOM 1526 C CA . ALA A 1 196 ? 40.540 -8.484 -50.074 1.00 53.91 196 ALA A CA 1
ATOM 1527 C C . ALA A 1 196 ? 39.984 -8.997 -51.423 1.00 53.91 196 ALA A C 1
ATOM 1529 O O . ALA A 1 196 ? 40.216 -10.154 -51.761 1.00 53.91 196 ALA A O 1
ATOM 1530 N N . ASN A 1 197 ? 39.274 -8.160 -52.196 1.00 52.94 197 ASN A N 1
ATOM 1531 C CA . ASN A 1 197 ? 38.595 -8.562 -53.443 1.00 52.94 197 ASN A CA 1
ATOM 1532 C C . ASN A 1 197 ? 39.100 -7.862 -54.722 1.00 52.94 197 ASN A C 1
ATOM 1534 O O . ASN A 1 197 ? 38.523 -8.056 -55.792 1.00 52.94 197 ASN A O 1
ATOM 1538 N N . SER A 1 198 ? 40.183 -7.085 -54.664 1.00 55.81 198 SER A N 1
ATOM 1539 C CA . SER A 1 198 ? 40.930 -6.702 -55.870 1.00 55.81 198 SER A CA 1
ATOM 1540 C C . SER A 1 198 ? 41.874 -7.846 -56.259 1.00 55.81 198 SER A C 1
ATOM 1542 O O . SER A 1 198 ? 42.941 -7.997 -55.668 1.00 55.81 198 SER A O 1
ATOM 1544 N N . SER A 1 199 ? 41.437 -8.682 -57.206 1.00 51.31 199 SER A N 1
ATOM 1545 C CA . SER A 1 199 ? 42.099 -9.909 -57.672 1.00 51.31 199 SER A CA 1
ATOM 1546 C C . SER A 1 199 ? 43.609 -9.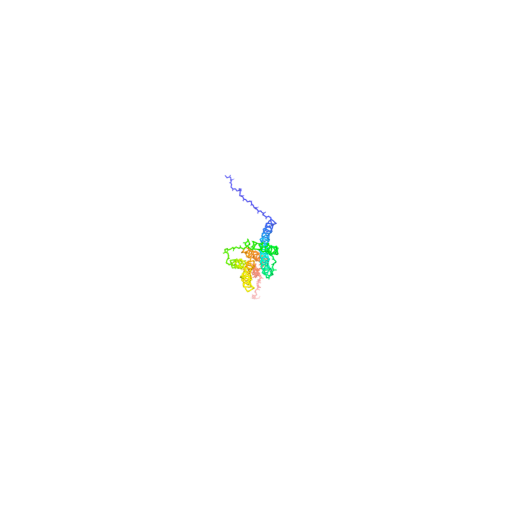787 -57.961 1.00 51.31 199 SER A C 1
ATOM 1548 O O . SER A 1 199 ? 44.070 -8.752 -58.452 1.00 51.31 199 SER A O 1
ATOM 1550 N N . PRO A 1 200 ? 44.379 -10.879 -57.772 1.00 48.81 200 PRO A N 1
ATOM 1551 C CA . PRO A 1 200 ? 45.796 -10.978 -58.119 1.00 48.81 200 PRO A CA 1
ATOM 1552 C C . PRO A 1 200 ? 46.008 -11.200 -59.633 1.00 48.81 200 PRO A C 1
ATOM 1554 O O . PRO A 1 200 ? 46.608 -12.190 -60.033 1.00 48.81 200 PRO A O 1
ATOM 1557 N N . ASP A 1 201 ? 45.553 -10.285 -60.493 1.00 51.12 201 ASP A N 1
ATOM 1558 C CA . ASP A 1 201 ? 45.628 -10.459 -61.961 1.00 51.12 201 ASP A CA 1
ATOM 1559 C C . ASP A 1 201 ? 46.716 -9.620 -62.663 1.00 51.12 201 ASP A C 1
ATOM 1561 O O . ASP A 1 201 ? 46.656 -9.387 -63.869 1.00 51.12 201 ASP A O 1
ATOM 1565 N N . SER A 1 202 ? 47.769 -9.189 -61.959 1.00 51.09 202 SER A N 1
ATOM 1566 C CA . SER A 1 202 ? 48.878 -8.436 -62.584 1.00 51.09 202 SER A CA 1
ATOM 1567 C C . SER A 1 202 ? 50.223 -9.172 -62.668 1.00 51.09 202 SER A C 1
ATOM 1569 O O . SER A 1 202 ? 51.188 -8.610 -63.188 1.00 51.09 202 SER A O 1
ATOM 1571 N N . VAL A 1 203 ? 50.316 -10.441 -62.249 1.00 51.78 203 VAL A N 1
ATOM 1572 C CA . VAL A 1 203 ? 51.613 -11.158 -62.192 1.00 51.78 203 VAL A CA 1
ATOM 1573 C C . VAL A 1 203 ? 51.946 -11.975 -63.458 1.00 51.78 203 VAL A C 1
ATOM 1575 O O . VAL A 1 203 ? 53.092 -12.379 -63.633 1.00 51.78 203 VAL A O 1
ATOM 1578 N N . LEU A 1 204 ? 51.031 -12.149 -64.423 1.00 51.34 204 LEU A N 1
ATOM 1579 C CA . LEU A 1 204 ? 51.280 -13.002 -65.609 1.00 51.34 204 LEU A CA 1
ATOM 1580 C C . LEU A 1 204 ? 51.465 -12.279 -66.960 1.00 51.34 204 LEU A C 1
ATOM 1582 O O . LEU A 1 204 ? 51.434 -12.930 -68.001 1.00 51.34 204 LEU A O 1
ATOM 1586 N N . SER A 1 205 ? 51.760 -10.973 -66.978 1.00 48.22 205 SER A N 1
ATOM 1587 C CA . SER A 1 205 ? 52.038 -10.223 -68.228 1.00 48.22 205 SER A CA 1
ATOM 1588 C C . SER A 1 205 ? 53.489 -9.739 -68.402 1.00 48.22 205 SER A C 1
ATOM 1590 O O . SER A 1 205 ? 53.754 -8.815 -69.168 1.00 48.22 205 SER A O 1
ATOM 1592 N N . ARG A 1 206 ? 54.470 -10.375 -67.744 1.00 46.59 206 ARG A N 1
ATOM 1593 C CA . ARG A 1 206 ? 55.910 -10.133 -67.990 1.00 46.59 206 ARG A CA 1
ATOM 1594 C C . ARG A 1 206 ? 56.683 -11.430 -68.255 1.00 46.59 206 ARG A C 1
ATOM 1596 O O . ARG A 1 206 ? 57.591 -11.775 -67.512 1.00 46.59 206 ARG A O 1
ATOM 1603 N N . SER A 1 207 ? 56.353 -12.158 -69.320 1.00 48.91 207 SER A N 1
ATOM 1604 C CA . SER A 1 207 ? 57.216 -13.258 -69.801 1.00 48.91 207 SER A CA 1
ATOM 1605 C C . SER A 1 207 ? 57.224 -13.455 -71.321 1.00 48.91 207 SER A C 1
ATOM 1607 O O . SER A 1 207 ? 57.463 -14.555 -71.812 1.00 48.91 207 SER A O 1
ATOM 1609 N N . LYS A 1 208 ? 57.030 -12.386 -72.104 1.00 48.91 208 LYS A N 1
ATOM 1610 C CA . LYS A 1 208 ? 57.289 -12.418 -73.553 1.00 48.91 208 LYS A CA 1
ATOM 1611 C C . LYS A 1 208 ? 58.212 -11.274 -73.969 1.00 48.91 208 LYS A C 1
ATOM 1613 O O . LYS A 1 208 ? 57.757 -10.208 -74.363 1.00 48.91 208 LYS A O 1
ATOM 1618 N N . LEU A 1 209 ? 59.518 -11.520 -73.876 1.00 46.22 209 LEU A N 1
ATOM 1619 C CA . LEU A 1 209 ? 60.536 -10.832 -74.675 1.00 46.22 209 LEU A CA 1
ATOM 1620 C C . LEU A 1 209 ? 60.839 -11.717 -75.903 1.00 46.22 209 LEU A C 1
ATOM 1622 O O . LEU A 1 209 ? 61.023 -12.922 -75.727 1.00 46.22 209 LEU A O 1
ATOM 1626 N N . PRO A 1 210 ? 60.864 -11.175 -77.133 1.00 44.81 210 PRO A N 1
ATOM 1627 C CA . PRO A 1 210 ? 61.080 -11.961 -78.344 1.00 44.81 210 PRO A CA 1
ATOM 1628 C C . PRO A 1 210 ? 62.557 -12.335 -78.527 1.00 44.81 210 PRO A C 1
ATOM 1630 O O . PRO A 1 210 ? 63.436 -11.486 -78.657 1.00 44.81 210 PRO A O 1
ATOM 1633 N N . SER A 1 211 ? 62.823 -13.637 -78.593 1.00 51.34 211 SER A N 1
ATOM 1634 C CA . SER A 1 211 ? 64.096 -14.226 -79.004 1.00 51.34 211 SER A CA 1
ATOM 1635 C C . SER A 1 211 ? 64.197 -14.277 -80.535 1.00 51.34 211 SER A C 1
ATOM 1637 O O . SER A 1 211 ? 64.021 -15.333 -81.139 1.00 51.34 211 SER A O 1
ATOM 1639 N N . SER A 1 212 ? 64.472 -13.145 -81.183 1.00 53.41 212 SER A N 1
ATOM 1640 C CA . SER A 1 212 ? 64.831 -13.123 -82.610 1.00 53.41 212 SER A CA 1
ATOM 1641 C C . SER A 1 212 ? 65.917 -12.086 -82.900 1.00 53.41 212 SER A C 1
ATOM 1643 O O . SER A 1 212 ? 65.664 -11.072 -83.539 1.00 53.41 212 SER A O 1
ATOM 1645 N N . GLN A 1 213 ? 67.131 -12.331 -82.406 1.00 50.03 213 GLN A N 1
ATOM 1646 C CA . GLN A 1 213 ? 68.370 -11.730 -82.922 1.00 50.03 213 GLN A CA 1
ATOM 1647 C C . GLN A 1 213 ? 69.582 -12.540 -82.421 1.00 50.03 213 GLN A C 1
ATOM 1649 O O . GLN A 1 213 ? 70.308 -12.147 -81.515 1.00 50.03 213 GLN A O 1
ATOM 1654 N N . ARG A 1 214 ? 69.784 -13.726 -83.003 1.00 40.72 214 ARG A N 1
ATOM 1655 C CA . ARG A 1 214 ? 71.089 -14.405 -83.078 1.00 40.72 214 ARG A CA 1
ATOM 1656 C C . ARG A 1 214 ? 71.157 -15.103 -84.432 1.00 40.72 214 ARG A C 1
ATOM 1658 O O . ARG A 1 214 ? 70.688 -16.225 -84.579 1.00 40.72 214 ARG A O 1
ATOM 1665 N N . ALA A 1 215 ? 71.673 -14.391 -85.429 1.00 44.38 215 ALA A N 1
ATOM 1666 C CA . ALA A 1 215 ? 72.090 -14.991 -86.689 1.00 44.38 215 ALA A CA 1
ATOM 1667 C C . ALA A 1 215 ? 73.433 -15.715 -86.478 1.00 44.38 215 ALA A C 1
ATOM 1669 O O . ALA A 1 215 ? 74.312 -15.216 -85.774 1.00 44.38 215 ALA A O 1
ATOM 1670 N N . ALA A 1 216 ? 73.524 -16.913 -87.048 1.00 49.81 216 ALA A N 1
ATOM 1671 C CA . ALA A 1 216 ? 74.644 -17.848 -87.009 1.00 49.81 216 ALA A CA 1
ATOM 1672 C C . ALA A 1 216 ? 75.839 -17.388 -87.884 1.00 49.81 216 ALA A C 1
ATOM 1674 O O . ALA A 1 216 ? 75.649 -16.554 -88.772 1.00 49.81 216 ALA A O 1
ATOM 1675 N N . PRO A 1 217 ? 77.063 -17.913 -87.661 1.00 51.22 217 PRO A N 1
ATOM 1676 C CA . PRO A 1 217 ? 78.250 -17.567 -88.446 1.00 51.22 217 PRO A CA 1
ATOM 1677 C C . PRO A 1 217 ? 78.304 -18.358 -89.767 1.00 51.22 217 PRO A C 1
ATOM 1679 O O . PRO A 1 217 ? 77.818 -19.490 -89.800 1.00 51.22 217 PRO A O 1
ATOM 1682 N N . PRO A 1 218 ? 78.921 -17.830 -90.844 1.00 53.50 218 PRO A N 1
ATOM 1683 C CA . PRO A 1 218 ? 79.084 -18.594 -92.067 1.00 53.50 218 PRO A CA 1
ATOM 1684 C C . PRO A 1 218 ? 80.261 -19.575 -91.988 1.00 53.50 218 PRO A C 1
ATOM 1686 O O . PRO A 1 218 ? 81.380 -19.269 -91.572 1.00 53.50 218 PRO A O 1
ATOM 1689 N N . GLU A 1 219 ? 79.900 -20.768 -92.427 1.00 47.94 219 GLU A N 1
ATOM 1690 C CA . GLU A 1 219 ? 80.614 -21.994 -92.735 1.00 47.94 219 GLU A CA 1
ATOM 1691 C C . GLU A 1 219 ? 81.814 -21.788 -93.679 1.00 47.94 219 GLU A C 1
ATOM 1693 O O . GLU A 1 219 ? 81.740 -21.075 -94.679 1.00 47.94 219 GLU A O 1
ATOM 1698 N N . LYS A 1 220 ? 82.938 -22.432 -93.342 1.00 47.25 220 LYS A N 1
ATOM 1699 C CA . LYS A 1 220 ? 84.094 -22.630 -94.221 1.00 47.25 220 LYS A CA 1
ATOM 1700 C C . LYS A 1 220 ? 83.941 -23.992 -94.887 1.00 47.25 220 LYS A C 1
ATOM 1702 O O . LYS A 1 220 ? 83.840 -24.976 -94.161 1.00 47.25 220 LYS A O 1
ATOM 1707 N N . ASP A 1 221 ? 84.069 -24.067 -96.209 1.00 52.78 221 ASP A N 1
ATOM 1708 C CA . ASP A 1 221 ? 84.495 -25.309 -96.854 1.00 52.78 221 ASP A CA 1
ATOM 1709 C C . ASP A 1 221 ? 85.335 -25.046 -98.126 1.00 52.78 221 ASP A C 1
ATOM 1711 O O . ASP A 1 221 ? 84.896 -24.371 -99.050 1.00 52.78 221 ASP A O 1
ATOM 1715 N N . LYS A 1 222 ? 86.563 -25.595 -98.083 1.00 47.00 222 LYS A N 1
ATOM 1716 C CA . LYS A 1 222 ? 87.395 -26.230 -99.139 1.00 47.00 222 LYS A CA 1
ATOM 1717 C C . LYS A 1 222 ? 87.768 -25.433 -100.408 1.00 47.00 222 LYS A C 1
ATOM 1719 O O . LYS A 1 222 ? 86.926 -25.025 -101.188 1.00 47.00 222 LYS A O 1
ATOM 1724 N N . LEU A 1 223 ? 89.058 -25.116 -100.599 1.00 47.25 223 LEU A N 1
ATOM 1725 C CA . LEU A 1 223 ? 90.125 -25.934 -101.234 1.00 47.25 223 LEU A CA 1
ATOM 1726 C C . LEU A 1 223 ? 89.942 -26.151 -102.750 1.00 47.25 223 LEU A C 1
ATOM 1728 O O . LEU A 1 223 ? 89.168 -27.015 -103.146 1.00 47.25 223 LEU A O 1
ATOM 1732 N N . ALA A 1 224 ? 90.767 -25.471 -103.558 1.00 47.41 224 ALA A N 1
ATOM 1733 C CA . ALA A 1 224 ? 91.360 -26.011 -104.788 1.00 47.41 224 ALA A CA 1
ATOM 1734 C C . ALA A 1 224 ? 92.546 -25.139 -105.268 1.00 47.41 224 ALA A C 1
ATOM 1736 O O . ALA A 1 224 ? 92.342 -23.967 -105.561 1.00 47.41 224 ALA A O 1
ATOM 1737 N N . GLN A 1 225 ? 93.711 -25.798 -105.384 1.00 41.75 225 GLN A N 1
ATOM 1738 C CA . GLN A 1 225 ? 94.903 -25.514 -106.215 1.00 41.75 225 GLN A CA 1
ATOM 1739 C C . GLN A 1 225 ? 95.799 -24.313 -105.886 1.00 41.75 225 GLN A C 1
ATOM 1741 O O . GLN A 1 225 ? 95.372 -23.151 -106.024 1.00 41.75 225 GLN A O 1
#

Secondary structure (DSSP, 8-state):
---------------HHHHHHHHHHHHHHHHHHHHHHHHHHHHHHHHHHHHHHHHHHHHHHHHHHHHHHHHHHTSPPSSHHHHHHHHHHHHHHHHHHHHHHHHHS-TTSHHHHHHHHHHHHHHHHHT-GGG--HHHHHHHHHHHHHHHHHHHHHHHHHHHH--HHHHHHHHHHHHHHHHHHHHHHHHHHHHH-STTSS---SSSS---------PPPPPP-----

Foldseek 3Di:
DDDPPPPPPPPPPPDPVNVVVVVVVVVVVLVVVLVVLVVVQVVVLVVLVVLLVVLVVLLVLLLVLLVVLLVLLVDDDPDPVRSCVVSVVSVVSNVVSVVSLVVSDDCVDPLSVQLVVLVVQSVVQVVDSVSSDPVSSVVSSVSNVVSSCSVSVVSVVVSVVTDPSNVVSVVVVVVVVVVVVVVVVVVCCVVVPPPPPPDPPPPPPPDDDDPPDDDDDDDDDDDDD

Radius of gyration: 45.69 Å; chains: 1; bounding box: 118×45×143 Å

Sequence (225 aa):
MDLSTRGIDLMIHIPDAAIGAVAAALIAGIVSLLGLIISKEQKTSDFRQAWIDALRSDLTAFLTQVNAIHDATKVKYADHAEKVETLRPLYIPLNNSTFNILLRVNPSERNSRALLDAMEAFNSLTADETKLTTENIRAVERQFLGASQTLLKTEWRRVKSGERTFRVAKWLAVIVIASSVAAAILIAYRTIWPEANSSPDSVLSRSKLPSSQRAAPPEKDKLAQ